Protein 3I24 (pdb70)

Sequence (282 aa):
AFQLHPRLQQDCIVLGNLPLCKVLLIKEDIGPWLILVPRIEELKEIHHMTDEQQIQFIKESSAVAQLLEDNFSPDKINIGALGNLVPQLHIHHIARFTTDVAWPGPVWGNTTGVIRAQSSQTQLVDLLRDKLSNISGFKRLEHFQLHPRLQQDCIVLGNLPLCKVLLIKEDIGPWLILVPRIEELKEIHHMTDEQQIQFIKESSAVAQLLEDNFSPDKINIGALGNLVPQLHIHHIARFTTDVAWPGPVWGNTTGVIRAQSSQTQLVDLLRDKLSNISGFKR

Solvent-accessible surface area: 12443 Å² total; per-residue (Å²): 128,40,72,23,58,72,126,7,86,126,63,6,40,24,0,0,30,1,73,16,0,25,0,0,0,12,65,38,86,18,14,12,17,0,1,0,0,2,68,51,79,148,15,113,12,10,25,78,6,80,86,145,49,8,41,65,5,4,80,6,2,10,31,0,0,66,11,0,52,96,55,41,83,19,74,11,3,0,18,1,6,16,11,23,125,15,65,34,7,10,1,14,0,0,0,0,57,79,129,25,100,10,63,78,25,7,0,19,79,67,44,101,44,97,89,18,59,151,75,44,13,79,123,19,9,74,71,0,23,84,74,0,46,121,31,104,32,14,140,96,51,119,200,90,79,24,31,96,132,8,94,134,72,7,36,44,0,6,38,1,74,24,0,34,0,0,0,12,66,40,83,18,16,10,16,0,1,0,0,2,74,40,121,164,15,80,8,10,18,78,6,73,70,121,54,4,35,60,6,4,83,7,1,13,32,0,1,71,10,0,64,100,47,39,85,13,80,19,0,1,15,0,9,16,10,20,134,10,82,29,10,12,2,15,0,0,1,0,53,81,126,26,94,10,58,65,27,7,0,20,81,67,45,93,43,91,100,17,63,136,91,51,25,79,126,22,15,83,64,0,64,73,76,0,51,106,32,103,38,23,151,164

InterPro domains:
  IPR011146 HIT-like domain [PF01230] (9-99)
  IPR011146 HIT-like domain [PS51084] (2-104)
  IPR026026 Histidine triad hydrolase, Hint-type [PIRSF000714] (3-134)
  IPR036265 HIT-like superfamily [G3DSA:3.30.428.10] (1-141)
  IPR036265 HIT-like superfamily [SSF54197] (3-135)

Secondary structure (DSSP, 8-state):
-----HHHHHHEEEEEE-SSEEEEEE-BSSTTEEEEEES-TT-SSGGGS-HHHHHHHHHHHHHHHHHHHHHH--SEEEEEE--SS--S--EEEEEE-TTSTTTTS-STT-S--PBPPHHHHHHHHHHHHHHHTTSTT-EE---/----HHHHHHEEEEEE-SSEEEEEE-BSSS-EEEEEE--TT---GGGS-HHHHHHHHHHHHHHHHHHHHHH--SEEEEEE--SS--S--EEEEEE-TTSTTTTS-STT----PBPPHHHHHHHHHHHHHHHTTSTT-B-

CATH classification: 3.30.428.10

Nearest PDB structures (foldseek):
  3i24-assembly1_B  TM=1.003E+00  e=9.146E-27  Aliivibrio fischeri ES114
  3i4s-assembly1_B  TM=9.701E-01  e=9.171E-16  Bradyrhizobium japonicum
  3ohe-assembly1_B  TM=9.563E-01  e=1.017E-14  Marinobacter nauticus VT8
  3nrd-assembly1_A  TM=9.423E-01  e=1.759E-13  Sinorhizobium meliloti 1021
  2oik-assembly2_D  TM=7.625E-01  e=3.657E-09  Methylobacillus flagellatus KT

Foldseek 3Di:
DFDPDPVQVVQWDFWFDAPFWTKTAGQAPFFSKIKTAGRDPPDQDLVVDDPVSNVVVVVLLVLVLVLSCVPPVAPDWDKDFDQPPNRRTMIMIGRHHCPDQQPPHDPPPRHPPHGDDPVVVVVVSVVVSVSCVVDPRTDTDDD/DDDDPVQVVQWDFLFDAVFWTKTAGQAPFFSKIKTFGPDPQDADLPVDPPVSNVVVVVLVVLVLVLSCVPPVAPDWDKDFDCPPPRGTMIIIGRHHCPAQQPPHDPVPRHPRHGDDPVRVVVVSVVSSVSVVVPPRTDD

Organism: Aliivibrio fischeri (strain ATCC 700601 / ES114) (NCBI:txid312309)

Radius of gyration: 18.4 Å; Cα contacts (8 Å, |Δi|>4): 506; chains: 2; bounding box: 46×45×52 Å

Structure (mmCIF, N/CA/C/O backbone):
data_3I24
#
_entry.id   3I24
#
_cell.length_a   43.433
_cell.length_b   69.312
_cell.length_c   49.077
_cell.angle_alpha   90.00
_cell.angle_beta   109.44
_cell.angle_gamma   90.00
#
_symmetry.space_group_name_H-M   'P 1 21 1'
#
loop_
_entity.id
_entity.type
_entity.pdbx_description
1 polymer 'HIT family hydrolase'
2 non-polymer 'SODIUM ION'
3 water water
#
loop_
_atom_site.group_PDB
_atom_site.id
_atom_site.type_symbol
_atom_site.label_atom_id
_atom_site.label_alt_id
_atom_site.label_comp_id
_atom_site.label_asym_id
_atom_site.label_entity_id
_atom_site.label_seq_id
_atom_site.pdbx_PDB_ins_code
_atom_site.Cartn_x
_atom_site.Cartn_y
_atom_site.Cartn_z
_atom_site.occupancy
_atom_site.B_iso_or_equiv
_atom_site.auth_seq_id
_atom_site.auth_comp_id
_atom_site.auth_asym_id
_atom_site.auth_atom_id
_atom_site.pdbx_PDB_model_num
ATOM 1 N N . ALA A 1 2 ? 24.555 -13.516 7.318 1.00 16.59 2 ALA A N 1
ATOM 2 C CA . ALA A 1 2 ? 25.438 -12.653 8.155 1.00 13.87 2 ALA A CA 1
ATOM 3 C C . ALA A 1 2 ? 24.738 -11.335 8.449 1.00 13.05 2 ALA A C 1
ATOM 4 O O . ALA A 1 2 ? 23.800 -11.282 9.246 1.00 12.79 2 ALA A O 1
ATOM 6 N N . PHE A 1 3 ? 25.205 -10.273 7.800 1.00 11.70 3 PHE A N 1
ATOM 7 C CA . PHE A 1 3 ? 24.620 -8.953 7.972 1.00 10.51 3 PHE A CA 1
ATOM 8 C C . PHE A 1 3 ? 23.198 -8.904 7.418 1.00 10.26 3 PHE A C 1
ATOM 9 O O . PHE A 1 3 ? 22.916 -9.448 6.349 1.00 10.80 3 PHE A O 1
ATOM 17 N N . GLN A 1 4 ? 22.311 -8.241 8.151 1.00 9.67 4 GLN A N 1
ATOM 18 C CA . GLN A 1 4 ? 20.922 -8.079 7.734 1.00 10.66 4 GLN A CA 1
ATOM 19 C C . GLN A 1 4 ? 20.474 -6.690 8.169 1.00 9.52 4 GLN A C 1
ATOM 20 O O . GLN A 1 4 ? 20.631 -6.325 9.335 1.00 9.96 4 GLN A O 1
ATOM 22 N N . LEU A 1 5 ? 19.929 -5.913 7.240 1.00 8.44 5 LEU A N 1
ATOM 23 C CA . LEU A 1 5 ? 19.468 -4.570 7.571 1.00 8.97 5 LEU A CA 1
ATOM 24 C C . LEU A 1 5 ? 18.458 -4.638 8.713 1.00 9.43 5 LEU A C 1
ATOM 25 O O . LEU A 1 5 ? 17.541 -5.458 8.695 1.00 9.79 5 LEU A O 1
ATOM 30 N N . HIS A 1 6 ? 18.647 -3.784 9.712 1.00 8.44 6 HIS A N 1
ATOM 31 C CA . HIS A 1 6 ? 17.761 -3.725 10.871 1.00 8.01 6 HIS A CA 1
ATOM 32 C C . HIS A 1 6 ? 16.343 -3.450 10.376 1.00 8.57 6 HIS A C 1
ATOM 33 O O . HIS A 1 6 ? 16.141 -2.640 9.477 1.00 8.97 6 HIS A O 1
ATOM 40 N N . PRO A 1 7 ? 15.362 -4.129 10.959 1.00 9.32 7 PRO A N 1
ATOM 41 C CA . PRO A 1 7 ? 13.972 -3.973 10.547 1.00 9.95 7 PRO A CA 1
ATOM 42 C C . PRO A 1 7 ? 13.441 -2.539 10.578 1.00 8.93 7 PRO A C 1
ATOM 43 O O . PRO A 1 7 ? 12.641 -2.1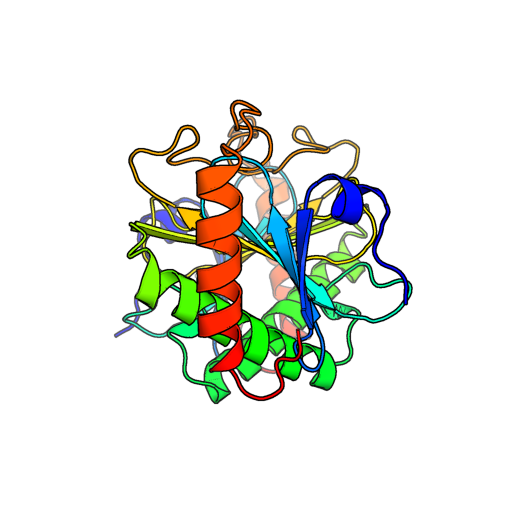55 9.724 1.00 11.09 7 PRO A O 1
ATOM 45 N N . ARG A 1 8 ? 13.875 -1.747 11.553 1.00 10.73 8 ARG A N 1
ATOM 46 C CA . ARG A 1 8 ? 13.410 -0.368 11.646 1.00 12.69 8 ARG A CA 1
ATOM 47 C C . ARG A 1 8 ? 13.912 0.468 10.471 1.00 11.53 8 ARG A C 1
ATOM 48 O O . ARG A 1 8 ? 13.179 1.302 9.942 1.00 10.61 8 ARG A O 1
ATOM 56 N N . LEU A 1 9 ? 15.155 0.247 10.053 1.00 10.06 9 LEU A N 1
ATOM 57 C CA . LEU A 1 9 ? 15.692 1.001 8.922 1.00 10.14 9 LEU A CA 1
ATOM 58 C C . LEU A 1 9 ? 15.011 0.545 7.629 1.00 9.83 9 LEU A C 1
ATOM 59 O O . LEU A 1 9 ? 14.766 1.348 6.728 1.00 8.82 9 LEU A O 1
ATOM 64 N N . GLN A 1 10 ? 14.698 -0.745 7.545 1.00 10.05 10 GLN A N 1
ATOM 65 C CA . GLN A 1 10 ? 14.033 -1.299 6.367 1.00 10.23 10 GLN A CA 1
ATOM 66 C C . GLN A 1 10 ? 12.650 -0.672 6.227 1.00 11.39 10 GLN A C 1
ATOM 67 O O . GLN A 1 10 ? 12.216 -0.335 5.128 1.00 11.86 10 GLN A O 1
ATOM 73 N N . GLN A 1 11 ? 11.964 -0.507 7.352 1.00 10.29 11 GLN A N 1
ATOM 74 C CA . GLN A 1 11 ? 10.627 0.069 7.342 1.00 12.68 11 GLN A CA 1
ATOM 75 C C . GLN A 1 11 ? 10.589 1.563 7.038 1.00 12.15 11 GLN A C 1
ATOM 76 O O . GLN A 1 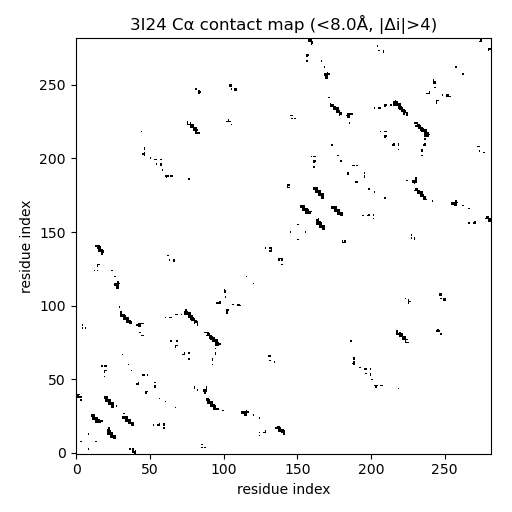11 ? 9.688 2.033 6.344 1.00 12.61 11 GLN A O 1
ATOM 82 N N . ASP A 1 12 ? 11.563 2.309 7.552 1.00 10.73 12 ASP A N 1
ATOM 83 C CA . ASP A 1 12 ? 11.592 3.754 7.342 1.00 9.25 12 ASP A CA 1
ATOM 84 C C . ASP A 1 12 ? 12.250 4.211 6.048 1.00 8.60 12 ASP A C 1
ATOM 85 O O . ASP A 1 12 ? 12.153 5.388 5.690 1.00 7.90 12 ASP A O 1
ATOM 90 N N . CYS A 1 13 ? 12.909 3.299 5.342 1.00 8.91 13 CYS A N 1
ATOM 91 C CA . CYS A 1 13 ? 13.615 3.680 4.125 1.00 7.89 13 CYS A CA 1
ATOM 92 C C . CYS A 1 13 ? 13.368 2.826 2.901 1.00 8.61 13 CYS A C 1
ATOM 93 O O . CYS A 1 13 ? 12.756 1.757 2.956 1.00 9.02 13 CYS A O 1
ATOM 96 N N . ILE A 1 14 ? 13.896 3.329 1.791 1.00 7.91 14 ILE A N 1
ATOM 97 C CA . ILE A 1 14 ? 13.858 2.644 0.513 1.00 7.78 14 ILE A CA 1
ATOM 98 C C . ILE A 1 14 ? 15.324 2.315 0.242 1.00 7.88 14 ILE A C 1
ATOM 99 O O . ILE A 1 14 ? 16.196 3.187 0.338 1.00 8.53 14 ILE A O 1
ATOM 104 N N . VAL A 1 15 ? 15.610 1.054 -0.056 1.00 6.48 15 VAL A N 1
ATOM 105 C CA . VAL A 1 15 ? 16.982 0.655 -0.335 1.00 6.54 15 VAL A CA 1
ATOM 106 C C . VAL A 1 15 ? 17.314 1.085 -1.752 1.00 6.31 15 VAL A C 1
ATOM 107 O O . VAL A 1 15 ? 16.633 0.695 -2.697 1.00 8.21 15 VAL A O 1
ATOM 111 N N . LEU A 1 16 ? 18.356 1.896 -1.893 1.00 5.56 16 LEU A N 1
ATOM 112 C CA . LEU A 1 16 ? 18.770 2.386 -3.202 1.00 5.85 16 LEU A CA 1
ATOM 113 C C . LEU A 1 16 ? 19.751 1.414 -3.850 1.00 6.48 16 LEU A C 1
ATOM 114 O O . LEU A 1 16 ? 19.645 1.110 -5.037 1.00 5.71 16 LEU A O 1
ATOM 119 N N . GLY A 1 17 ? 20.699 0.917 -3.064 1.00 4.96 17 GLY A N 1
ATOM 120 C CA . GLY A 1 17 ? 21.670 -0.015 -3.598 1.00 6.01 17 GLY A CA 1
ATOM 121 C C . GLY A 1 17 ? 22.818 -0.221 -2.642 1.00 4.71 17 GLY A C 1
ATOM 122 O O . GLY A 1 17 ? 22.787 0.269 -1.514 1.00 7.40 17 GLY A O 1
ATOM 123 N N . ASN A 1 18 ? 23.837 -0.943 -3.094 1.00 5.33 18 ASN A N 1
ATOM 124 C CA . ASN A 1 18 ? 24.997 -1.229 -2.265 1.00 5.89 18 ASN A CA 1
ATOM 125 C C . ASN A 1 18 ? 26.309 -0.666 -2.777 1.00 6.14 18 ASN A C 1
ATOM 126 O O . ASN A 1 18 ? 26.699 -0.913 -3.915 1.00 7.30 18 ASN A O 1
ATOM 131 N N . LEU A 1 19 ? 26.994 0.092 -1.932 1.00 8.14 19 LEU A N 1
ATOM 132 C CA . LEU A 1 19 ? 28.320 0.561 -2.288 1.00 8.11 19 LEU A CA 1
ATOM 133 C C . LEU A 1 19 ? 29.151 -0.641 -1.821 1.00 7.11 19 LEU A C 1
ATOM 134 O O . LEU A 1 19 ? 28.608 -1.570 -1.221 1.00 6.20 19 LEU A O 1
ATOM 139 N N . PRO A 1 20 ? 30.462 -0.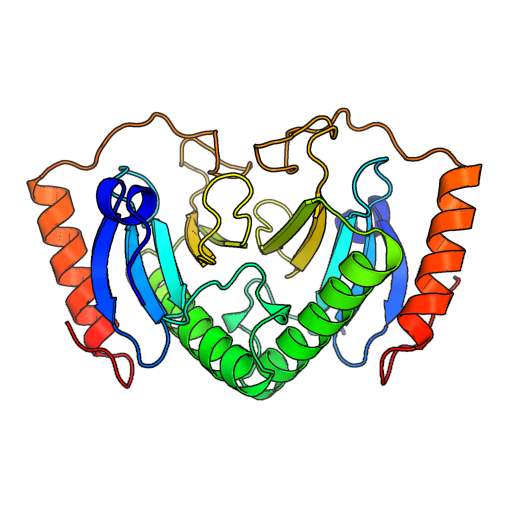659 -2.095 1.00 7.12 20 PRO A N 1
ATOM 140 C CA . PRO A 1 20 ? 31.252 -1.815 -1.647 1.00 7.70 20 PRO A CA 1
ATOM 141 C C . PRO A 1 20 ? 31.070 -2.180 -0.171 1.00 8.38 20 PRO A C 1
ATOM 142 O O . PRO A 1 20 ? 30.972 -3.356 0.175 1.00 8.85 20 PRO A O 1
ATOM 146 N N . LEU A 1 21 ? 31.017 -1.172 0.693 1.00 7.81 21 LEU A N 1
ATOM 147 C CA . LEU A 1 21 ? 30.848 -1.413 2.120 1.00 7.19 21 LEU A CA 1
ATOM 148 C C . LEU A 1 21 ? 29.459 -1.072 2.645 1.00 8.02 21 LEU A C 1
ATOM 149 O O . LEU A 1 21 ? 28.830 -1.876 3.332 1.00 7.33 21 LEU A O 1
ATOM 154 N N . CYS A 1 22 ? 28.979 0.117 2.307 1.00 7.80 22 CYS A N 1
ATOM 155 C CA . CYS A 1 22 ? 27.689 0.583 2.811 1.00 7.77 22 CYS A CA 1
ATOM 156 C C . CYS A 1 22 ? 26.472 0.437 1.933 1.00 7.30 22 CYS A C 1
ATOM 157 O O . CYS A 1 22 ? 26.507 0.751 0.749 1.00 6.54 22 CYS A O 1
ATOM 160 N N . LYS A 1 23 ? 25.382 -0.020 2.538 1.00 6.26 23 LYS A N 1
ATOM 161 C CA . LYS A 1 23 ? 24.121 -0.098 1.826 1.00 6.03 23 LYS A CA 1
ATOM 162 C C . LYS A 1 23 ? 23.656 1.360 1.872 1.00 6.50 23 LYS A C 1
ATOM 163 O O . LYS A 1 23 ? 23.858 2.042 2.881 1.00 6.18 23 LYS A O 1
ATOM 169 N N . VAL A 1 24 ? 23.072 1.850 0.785 1.00 5.06 24 VAL A N 1
ATOM 170 C CA . VAL A 1 24 ? 22.610 3.234 0.742 1.00 6.18 24 VAL A CA 1
ATOM 171 C C . VAL A 1 24 ? 21.085 3.267 0.754 1.00 5.54 24 VAL A C 1
ATOM 172 O O . VAL A 1 24 ? 20.435 2.657 -0.096 1.00 5.48 24 VAL A O 1
ATOM 176 N N . LEU A 1 25 ? 20.533 3.988 1.727 1.00 6.20 25 LEU A N 1
ATOM 177 C CA . LEU A 1 25 ? 19.089 4.098 1.914 1.0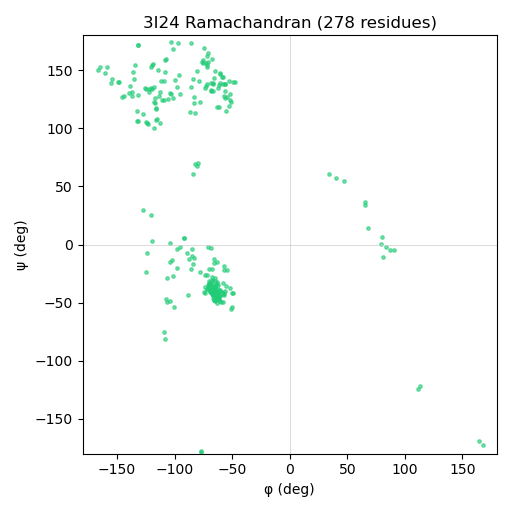0 5.95 25 LEU A CA 1
ATOM 178 C C . LEU A 1 25 ? 18.564 5.518 1.812 1.00 6.09 25 LEU A C 1
ATOM 179 O O . LEU A 1 25 ? 19.290 6.483 2.058 1.00 6.26 25 LEU A O 1
ATOM 184 N N . LEU A 1 26 ? 17.286 5.630 1.455 1.00 6.26 26 LEU A N 1
ATOM 185 C CA . LEU A 1 26 ? 16.608 6.916 1.371 1.00 5.61 26 LEU A CA 1
ATOM 186 C C . LEU A 1 26 ? 15.484 6.908 2.404 1.00 5.12 26 LEU A C 1
ATOM 187 O O . LEU A 1 26 ? 14.623 6.030 2.379 1.00 5.93 26 LEU A O 1
ATOM 192 N N . ILE A 1 27 ? 15.518 7.863 3.329 1.00 5.36 27 ILE A N 1
ATOM 193 C CA . ILE A 1 27 ? 14.467 7.996 4.338 1.00 6.73 27 ILE A CA 1
ATOM 194 C C . ILE A 1 27 ? 13.201 8.441 3.589 1.00 6.33 27 ILE A C 1
ATOM 195 O O . ILE A 1 27 ? 13.242 9.362 2.775 1.00 6.11 27 ILE A O 1
ATOM 200 N N . LYS A 1 28 ? 12.082 7.774 3.860 1.00 6.87 28 LYS A N 1
ATOM 201 C CA . LYS A 1 28 ? 10.825 8.068 3.174 1.00 6.52 28 LYS A CA 1
ATOM 202 C C . LYS A 1 28 ? 10.211 9.425 3.478 1.00 6.94 28 LYS A C 1
ATOM 203 O O . LYS A 1 28 ? 9.400 9.924 2.698 1.00 8.15 28 LYS A O 1
ATOM 209 N N . GLU A 1 29 ? 10.590 10.017 4.605 1.00 6.60 29 GLU A N 1
ATOM 210 C CA . GLU A 1 29 ? 10.058 11.320 4.988 1.00 8.59 29 GLU A CA 1
ATOM 211 C C . GLU A 1 29 ? 10.335 12.393 3.945 1.00 10.30 29 GLU A C 1
ATOM 212 O O . GLU A 1 29 ? 11.395 12.415 3.316 1.00 9.01 29 GLU A O 1
ATOM 218 N N . ASP A 1 30 ? 9.378 13.300 3.788 1.00 9.46 30 ASP A N 1
ATOM 219 C CA . ASP A 1 30 ? 9.481 14.377 2.811 1.00 11.88 30 ASP A CA 1
ATOM 220 C C . ASP A 1 30 ? 10.330 15.550 3.281 1.00 11.56 30 ASP A C 1
ATOM 221 O O . ASP A 1 30 ? 9.832 16.655 3.506 1.00 12.66 30 ASP A O 1
ATOM 226 N N . ILE A 1 31 ? 11.626 15.294 3.425 1.00 10.57 31 ILE A N 1
ATOM 227 C CA . ILE A 1 31 ? 12.578 16.313 3.846 1.00 10.51 31 ILE A CA 1
ATOM 228 C C . ILE A 1 31 ? 13.951 15.830 3.395 1.00 10.45 31 ILE A C 1
ATOM 229 O O . ILE A 1 31 ? 14.165 14.631 3.250 1.00 11.60 31 ILE A O 1
ATOM 234 N N . GLY A 1 32 ? 14.875 16.751 3.152 1.00 9.95 32 GLY A N 1
ATOM 235 C CA . GLY A 1 32 ? 16.198 16.338 2.719 1.00 8.42 32 GLY A CA 1
ATOM 236 C C . GLY A 1 32 ? 16.534 16.711 1.287 1.00 8.39 32 GLY A C 1
ATOM 237 O O . GLY A 1 32 ? 16.423 17.881 0.926 1.00 10.17 32 GLY A O 1
ATOM 238 N N . PRO A 1 33 ? 16.907 15.745 0.428 1.00 7.95 33 PRO A N 1
ATOM 239 C CA . PRO A 1 33 ? 17.034 14.307 0.687 1.00 8.77 33 PRO A CA 1
ATOM 240 C C . PRO A 1 33 ? 17.833 13.897 1.916 1.00 7.76 33 PRO A C 1
ATOM 241 O O . PRO A 1 33 ? 18.880 14.465 2.231 1.00 6.58 33 PRO A O 1
ATOM 245 N N . TRP A 1 34 ? 17.310 12.880 2.587 1.00 6.39 34 TRP A N 1
ATOM 246 C CA . TRP A 1 34 ? 17.892 12.316 3.796 1.00 6.36 34 TRP A CA 1
ATOM 247 C C . TRP A 1 34 ? 18.302 10.882 3.465 1.00 6.57 34 TRP A C 1
ATOM 248 O O . TRP A 1 34 ? 17.451 10.009 3.282 1.00 6.10 34 TRP A O 1
ATOM 259 N N . LEU A 1 35 ? 19.607 10.655 3.362 1.00 6.62 35 LEU A N 1
ATOM 260 C CA . LEU A 1 35 ? 20.128 9.333 3.045 1.00 5.45 35 LEU A CA 1
ATOM 261 C C . LEU A 1 35 ? 20.790 8.734 4.269 1.00 6.00 35 LEU A C 1
ATOM 262 O O . LEU A 1 35 ? 21.171 9.453 5.191 1.00 6.14 35 LEU A O 1
ATOM 267 N N . ILE A 1 36 ? 20.917 7.412 4.272 1.00 6.51 36 ILE A N 1
ATOM 268 C CA . ILE A 1 36 ? 21.559 6.711 5.371 1.00 6.75 36 ILE A CA 1
ATOM 269 C C . ILE A 1 36 ? 22.484 5.641 4.805 1.00 6.89 36 ILE A C 1
ATOM 270 O O . ILE A 1 36 ? 22.096 4.878 3.919 1.00 7.74 36 ILE A O 1
ATOM 275 N N . LEU A 1 37 ? 23.718 5.614 5.299 1.00 5.08 37 LEU A N 1
ATOM 276 C CA . LEU A 1 37 ? 24.686 4.610 4.879 1.00 6.10 37 LEU A CA 1
ATOM 277 C C . LEU A 1 37 ? 24.798 3.591 5.996 1.00 5.73 37 LEU A C 1
ATOM 278 O O . LEU A 1 37 ? 24.958 3.952 7.161 1.00 6.05 37 LEU A O 1
ATOM 283 N N . VAL A 1 38 ? 24.701 2.316 5.640 1.00 5.50 38 VAL A N 1
ATOM 284 C CA . VAL A 1 38 ? 24.789 1.254 6.625 1.00 5.63 38 VAL A CA 1
ATOM 285 C C . VAL A 1 38 ? 25.879 0.255 6.261 1.00 5.81 38 VAL A C 1
ATOM 286 O O . VAL A 1 38 ? 25.712 -0.537 5.335 1.00 6.34 38 VAL A O 1
ATOM 290 N N . PRO A 1 39 ? 27.024 0.299 6.966 1.00 6.09 39 PRO A N 1
ATOM 291 C CA . PRO A 1 39 ? 28.109 -0.644 6.672 1.00 6.42 39 PRO A CA 1
ATOM 292 C C . PRO A 1 39 ? 27.549 -2.060 6.802 1.00 8.46 39 PRO A C 1
ATOM 293 O O . PRO A 1 39 ? 26.971 -2.409 7.832 1.00 8.75 39 PRO A O 1
ATOM 297 N N . ARG A 1 40 ? 27.716 -2.872 5.763 1.00 7.77 40 ARG A N 1
ATOM 298 C CA . ARG A 1 40 ? 27.181 -4.229 5.772 1.00 7.88 40 ARG A CA 1
ATOM 299 C C . ARG A 1 40 ? 28.090 -5.232 6.470 1.00 8.24 40 ARG A C 1
ATOM 300 O O . ARG A 1 40 ? 28.557 -6.203 5.881 1.00 10.63 40 ARG A O 1
ATOM 308 N N . ILE A 1 41 ? 28.322 -4.974 7.750 1.00 8.35 41 ILE A N 1
ATOM 309 C CA . ILE A 1 41 ? 29.160 -5.823 8.583 1.00 9.86 41 ILE A CA 1
ATOM 310 C C . ILE A 1 41 ? 28.455 -5.931 9.921 1.00 11.02 41 ILE A C 1
ATOM 311 O O . ILE A 1 41 ? 27.960 -4.935 10.445 1.00 10.36 41 ILE A O 1
ATOM 316 N N . GLU A 1 42 ? 28.404 -7.134 10.480 1.00 11.35 42 GLU A N 1
ATOM 317 C CA . GLU A 1 42 ? 27.746 -7.330 11.765 1.00 13.86 42 GLU A CA 1
ATOM 318 C C . GLU A 1 42 ? 28.572 -6.804 12.931 1.00 13.24 42 GLU A C 1
ATOM 319 O O . GLU A 1 42 ? 29.747 -6.463 12.782 1.00 12.35 42 GLU A O 1
ATOM 325 N N . GLU A 1 43 ? 27.931 -6.753 14.095 1.00 13.28 43 GLU A N 1
ATOM 326 C CA . GLU A 1 43 ? 28.558 -6.324 15.341 1.00 13.85 43 GLU A CA 1
ATOM 327 C C . GLU A 1 43 ? 28.933 -4.851 15.410 1.00 13.35 43 GLU A C 1
ATOM 328 O O . GLU A 1 43 ? 29.683 -4.454 16.300 1.00 15.58 43 GLU A O 1
ATOM 334 N N . LEU A 1 44 ? 28.422 -4.034 14.496 1.00 11.79 44 LEU A N 1
ATOM 335 C CA . LEU A 1 44 ? 28.773 -2.620 14.513 1.00 11.95 44 LEU A CA 1
ATOM 336 C C . LEU A 1 44 ? 27.707 -1.720 15.123 1.00 11.40 44 LEU A C 1
ATOM 337 O O . LEU A 1 44 ? 26.549 -1.744 14.712 1.00 11.18 44 LEU A O 1
ATOM 342 N N . LYS A 1 45 ? 28.112 -0.929 16.112 1.00 10.79 45 LYS A N 1
ATOM 343 C CA . LYS A 1 45 ? 27.213 0.019 16.761 1.00 12.53 45 LYS A CA 1
ATOM 344 C C . LYS A 1 45 ? 27.826 1.411 16.680 1.00 11.95 45 LYS A C 1
ATOM 345 O O . LYS A 1 45 ? 27.119 2.416 16.747 1.00 11.93 45 LYS A O 1
ATOM 351 N N . GLU A 1 46 ? 29.147 1.455 16.528 1.00 10.65 46 GLU A N 1
ATOM 352 C CA . GLU A 1 46 ? 29.884 2.712 16.444 1.00 9.14 46 GLU A CA 1
ATOM 353 C C . GLU A 1 46 ? 30.891 2.648 15.300 1.00 7.39 46 GLU A C 1
ATOM 354 O O . GLU A 1 46 ? 31.352 1.567 14.922 1.00 7.32 46 GLU A O 1
ATOM 360 N N . ILE A 1 47 ? 31.243 3.809 14.758 1.00 6.77 47 ILE A N 1
ATOM 361 C CA . ILE A 1 47 ? 32.206 3.869 13.667 1.00 6.98 47 ILE A CA 1
ATOM 362 C C . ILE A 1 47 ? 33.556 3.251 14.060 1.00 7.35 47 ILE A C 1
ATOM 363 O O . ILE A 1 47 ? 34.163 2.528 13.275 1.00 7.60 47 ILE A O 1
ATOM 368 N N . HIS A 1 48 ? 34.016 3.513 15.280 1.00 8.28 48 HIS A N 1
ATOM 369 C CA . HIS A 1 48 ? 35.308 2.989 15.718 1.00 9.13 48 HIS A CA 1
ATOM 370 C C . HIS A 1 48 ? 35.336 1.475 15.905 1.00 9.95 48 HIS A C 1
ATOM 371 O O . HIS A 1 48 ? 36.382 0.902 16.210 1.00 10.63 48 HIS A O 1
ATOM 378 N N . HIS A 1 49 ? 34.185 0.834 15.711 1.00 9.50 49 HIS A N 1
ATOM 379 C CA . HIS A 1 49 ? 34.071 -0.616 15.817 1.00 10.85 49 HIS A CA 1
ATOM 380 C C . HIS A 1 49 ? 34.623 -1.255 14.548 1.00 10.53 49 HIS A C 1
ATOM 381 O O . HIS A 1 49 ? 35.025 -2.421 14.557 1.00 12.48 49 HIS A O 1
ATOM 388 N N . MET A 1 50 ? 34.630 -0.492 13.456 1.00 10.96 50 MET A N 1
ATOM 389 C CA . MET A 1 50 ? 35.149 -0.989 12.188 1.00 10.87 50 MET A CA 1
ATOM 390 C C . MET A 1 50 ? 36.674 -0.988 12.242 1.00 10.21 50 MET A C 1
ATOM 391 O O . MET A 1 50 ? 37.276 -0.259 13.034 1.00 11.22 50 MET A O 1
ATOM 396 N N . THR A 1 51 ? 37.297 -1.815 11.409 1.00 11.04 51 THR A N 1
ATOM 397 C CA . THR A 1 51 ? 38.753 -1.872 11.350 1.00 10.36 51 THR A CA 1
ATOM 398 C C . THR A 1 51 ? 39.228 -0.577 10.693 1.00 10.94 51 THR A C 1
ATOM 399 O O . THR A 1 51 ? 38.432 0.139 10.079 1.00 7.46 51 THR A O 1
ATOM 403 N N . ASP A 1 52 ? 40.517 -0.272 10.805 1.00 11.91 52 ASP A N 1
ATOM 404 C CA . ASP A 1 52 ? 41.035 0.948 10.197 1.00 13.52 52 ASP A CA 1
ATOM 405 C C . ASP A 1 52 ? 40.759 0.976 8.696 1.00 12.93 52 ASP A C 1
ATOM 406 O O . ASP A 1 52 ? 40.389 2.012 8.148 1.00 12.53 52 ASP A O 1
ATOM 411 N N . GLU A 1 53 ? 40.935 -0.161 8.031 1.00 12.32 53 GLU A N 1
ATOM 412 C CA . GLU A 1 53 ? 40.697 -0.231 6.591 1.00 12.49 53 GLU A CA 1
ATOM 413 C C . GLU A 1 53 ? 39.227 0.002 6.262 1.00 10.48 53 GLU A C 1
ATOM 414 O O . GLU A 1 53 ? 38.900 0.655 5.272 1.00 11.07 53 GLU A O 1
ATOM 420 N N . GLN A 1 54 ? 38.340 -0.530 7.095 1.00 8.37 54 GLN A N 1
ATOM 421 C CA . GLN A 1 54 ? 36.910 -0.352 6.875 1.00 7.78 54 GLN A CA 1
ATOM 422 C C . GLN A 1 54 ? 36.515 1.100 7.114 1.00 7.13 54 GLN A C 1
ATOM 423 O O . GLN A 1 54 ? 35.655 1.634 6.423 1.00 7.40 54 GLN A O 1
ATOM 429 N N . GLN A 1 55 ? 37.149 1.742 8.090 1.00 8.08 55 GLN A N 1
ATOM 430 C CA . GLN A 1 55 ? 36.847 3.138 8.384 1.00 7.33 55 GLN A CA 1
ATOM 431 C C . GLN A 1 55 ? 37.238 4.029 7.215 1.00 8.04 55 GLN A C 1
ATOM 432 O O . GLN A 1 55 ? 36.540 4.996 6.899 1.00 7.37 55 GLN A O 1
ATOM 438 N N . ILE A 1 56 ? 38.355 3.700 6.573 1.00 9.06 56 ILE A N 1
ATOM 439 C CA . ILE A 1 56 ? 38.829 4.465 5.432 1.00 9.05 56 ILE A CA 1
ATOM 440 C C . ILE A 1 56 ? 37.862 4.299 4.263 1.00 9.78 56 ILE A C 1
ATOM 441 O O . ILE A 1 56 ? 37.537 5.267 3.575 1.00 10.06 56 ILE A O 1
ATOM 446 N N . GLN A 1 57 ? 37.390 3.074 4.050 1.00 9.37 57 GLN A N 1
ATOM 447 C CA . GLN A 1 57 ? 36.444 2.810 2.974 1.00 8.00 57 GLN A CA 1
ATOM 448 C C . GLN A 1 57 ? 35.144 3.545 3.274 1.00 7.99 57 GLN A C 1
ATOM 449 O O . GLN A 1 57 ? 34.501 4.075 2.368 1.00 8.20 57 GLN A O 1
ATOM 455 N N . PHE A 1 58 ? 34.766 3.579 4.548 1.00 7.93 58 PHE A N 1
ATOM 456 C CA . PHE A 1 58 ? 33.545 4.261 4.958 1.00 7.93 58 PHE A CA 1
ATOM 457 C C . PHE A 1 58 ? 33.590 5.758 4.694 1.00 8.43 58 PHE A C 1
ATOM 458 O O . PHE A 1 58 ? 32.665 6.321 4.112 1.00 7.95 58 PHE A O 1
ATOM 466 N N . ILE A 1 59 ? 34.659 6.411 5.135 1.00 8.77 59 ILE A N 1
ATOM 467 C CA . ILE A 1 59 ? 34.749 7.848 4.950 1.00 7.46 59 ILE A CA 1
ATOM 468 C C . ILE A 1 59 ? 34.776 8.219 3.471 1.00 7.02 59 ILE A C 1
ATOM 469 O O . ILE A 1 59 ? 34.252 9.259 3.090 1.00 6.33 59 ILE A O 1
ATOM 474 N N . LYS A 1 60 ? 35.356 7.360 2.636 1.00 6.65 60 LYS A N 1
ATOM 475 C CA . LYS A 1 60 ? 35.388 7.626 1.199 1.00 8.37 60 LYS A CA 1
ATOM 476 C C . LYS A 1 60 ? 33.973 7.520 0.624 1.00 8.34 60 LYS A C 1
ATOM 477 O O . LYS A 1 60 ? 33.578 8.321 -0.227 1.00 8.27 60 LYS A O 1
ATOM 483 N N . GLU A 1 61 ? 33.211 6.530 1.084 1.00 6.70 61 GLU A N 1
ATOM 484 C CA . GLU A 1 61 ? 31.842 6.356 0.609 1.00 7.21 61 GLU A CA 1
ATOM 485 C C . GLU A 1 61 ? 30.968 7.499 1.120 1.00 6.89 61 GLU A C 1
ATOM 486 O O . GLU A 1 61 ? 30.140 8.032 0.383 1.00 7.34 61 GLU A O 1
ATOM 492 N N . SER A 1 62 ? 31.171 7.880 2.379 1.00 7.12 62 SER A N 1
ATOM 493 C CA . SER A 1 62 ? 30.425 8.983 2.982 1.00 7.35 62 SER A CA 1
ATOM 494 C C . SER A 1 62 ? 30.629 10.262 2.170 1.00 7.44 62 SER A C 1
ATOM 495 O O . SER A 1 62 ? 29.670 10.953 1.819 1.00 7.81 62 SER A O 1
ATOM 498 N N . SER A 1 63 ? 31.882 10.577 1.869 1.00 7.19 63 SER A N 1
ATOM 499 C CA . SER A 1 63 ? 32.174 11.784 1.113 1.00 7.89 63 SER A CA 1
ATOM 500 C C . SER A 1 63 ? 31.653 11.739 -0.320 1.00 8.06 63 SER A C 1
ATOM 501 O O . SER A 1 63 ? 31.225 12.759 -0.852 1.00 7.85 63 SER A O 1
ATOM 504 N N . ALA A 1 64 ? 31.679 10.563 -0.945 1.00 7.99 64 ALA A N 1
ATOM 505 C CA . ALA A 1 64 ? 31.176 10.434 -2.308 1.00 6.60 64 ALA A CA 1
ATOM 506 C C . ALA A 1 64 ? 29.671 10.692 -2.313 1.00 6.27 64 ALA A C 1
ATOM 507 O O . ALA A 1 64 ? 29.138 11.321 -3.231 1.00 6.89 64 ALA A O 1
ATOM 509 N N . VAL A 1 65 ? 28.989 10.198 -1.286 1.00 5.35 65 VAL A N 1
ATOM 510 C CA . VAL A 1 65 ? 27.550 10.393 -1.185 1.00 6.24 65 VAL A CA 1
ATOM 511 C C . VAL A 1 65 ? 27.239 11.852 -0.843 1.00 6.21 65 VAL A C 1
ATOM 512 O O . VAL A 1 65 ? 26.279 12.426 -1.359 1.00 7.63 65 VAL A O 1
ATOM 516 N N . ALA A 1 66 ? 28.056 12.456 0.016 1.00 6.85 66 ALA A N 1
ATOM 517 C CA . ALA A 1 66 ? 27.860 13.858 0.381 1.00 5.76 66 ALA A CA 1
ATOM 518 C C . ALA A 1 66 ? 28.076 14.746 -0.847 1.00 6.16 66 ALA A C 1
ATOM 519 O O . ALA A 1 66 ? 27.346 15.716 -1.059 1.00 7.41 66 ALA A O 1
ATOM 521 N N . GLN A 1 67 ? 29.076 14.413 -1.656 1.00 8.02 67 GLN A N 1
ATOM 522 C CA . GLN A 1 67 ? 29.348 15.180 -2.867 1.00 8.07 67 GLN A CA 1
ATOM 523 C C . GLN A 1 67 ? 28.172 15.040 -3.836 1.00 8.76 67 GLN A C 1
ATOM 524 O O . GLN A 1 67 ? 27.823 15.986 -4.545 1.00 9.12 67 GLN A O 1
ATOM 530 N N . LEU A 1 68 ? 27.568 13.855 -3.870 1.00 7.98 68 LEU A N 1
ATOM 531 C CA . LEU A 1 68 ? 26.420 13.616 -4.735 1.00 7.20 68 LEU A CA 1
ATOM 532 C C . LEU A 1 68 ? 25.263 14.508 -4.276 1.00 7.17 68 LEU A C 1
ATOM 533 O O . LEU A 1 68 ? 24.564 15.099 -5.095 1.00 6.62 68 LEU A O 1
ATOM 538 N N . LEU A 1 69 ? 25.060 14.615 -2.967 1.00 6.94 69 LEU A N 1
ATOM 539 C CA . LEU A 1 69 ? 23.989 15.462 -2.455 1.00 7.23 69 LEU A CA 1
ATOM 540 C C . LEU A 1 69 ? 24.244 16.923 -2.816 1.00 8.03 69 LEU A C 1
ATOM 541 O O . LEU A 1 69 ? 23.328 17.648 -3.205 1.00 9.33 69 LEU A O 1
ATOM 546 N N . GLU A 1 70 ? 25.497 17.348 -2.684 1.00 8.60 70 GLU A N 1
ATOM 547 C CA . GLU A 1 70 ? 25.880 18.716 -2.994 1.00 9.98 70 GLU A CA 1
ATOM 548 C C . GLU A 1 70 ? 25.666 19.025 -4.472 1.00 9.48 70 GLU A C 1
ATOM 549 O O . GLU A 1 70 ? 25.090 20.057 -4.824 1.00 9.51 70 GLU A O 1
ATOM 555 N N . ASP A 1 71 ? 26.117 18.123 -5.338 1.00 10.40 71 ASP A N 1
ATOM 556 C CA . ASP A 1 71 ? 25.994 18.338 -6.773 1.00 10.35 71 ASP A CA 1
ATOM 557 C C . ASP A 1 71 ? 24.583 18.260 -7.340 1.00 9.67 71 ASP A C 1
ATOM 558 O O . ASP A 1 71 ? 24.258 18.974 -8.292 1.00 12.02 71 ASP A O 1
ATOM 563 N N . ASN A 1 72 ? 23.735 17.415 -6.762 1.00 8.15 72 ASN A N 1
ATOM 564 C CA . ASN A 1 72 ? 22.385 17.263 -7.288 1.00 8.16 72 ASN A CA 1
ATOM 565 C C . ASN A 1 72 ? 21.275 18.052 -6.604 1.00 9.37 72 ASN A C 1
ATOM 566 O O . ASN A 1 72 ? 20.214 18.267 -7.195 1.00 9.36 72 ASN A O 1
ATOM 571 N N . PHE A 1 73 ? 21.500 18.490 -5.371 1.00 6.99 73 PHE A N 1
ATOM 572 C CA . PHE A 1 73 ? 20.456 19.221 -4.667 1.00 8.04 73 PHE A CA 1
ATOM 573 C C . PHE A 1 73 ? 20.899 20.593 -4.171 1.00 6.86 73 PHE A C 1
ATOM 574 O O . PHE A 1 73 ? 20.081 21.376 -3.688 1.00 8.76 73 PHE A O 1
ATOM 582 N N . SER A 1 74 ? 22.191 20.880 -4.306 1.00 7.39 74 SER A N 1
ATOM 583 C CA . SER A 1 74 ? 22.760 22.160 -3.889 1.00 8.25 74 SER A CA 1
ATOM 584 C C . SER A 1 74 ? 22.180 22.665 -2.569 1.00 8.55 74 SER A C 1
ATOM 585 O O . SER A 1 74 ? 21.638 23.769 -2.491 1.00 9.86 74 SER A O 1
ATOM 588 N N . PRO A 1 75 ? 22.296 21.859 -1.508 1.00 7.86 75 PRO A N 1
ATOM 589 C CA . PRO A 1 75 ? 21.774 22.252 -0.198 1.00 7.50 75 PRO A CA 1
ATOM 590 C C . PRO A 1 75 ? 22.536 23.425 0.416 1.00 7.54 75 PRO A C 1
ATOM 591 O O . PRO A 1 75 ? 23.677 23.713 0.045 1.00 9.25 75 PRO A O 1
ATOM 595 N N . ASP A 1 76 ? 21.903 24.105 1.362 1.00 6.69 76 ASP A N 1
ATOM 596 C CA . ASP A 1 76 ? 22.560 25.220 2.020 1.00 6.93 76 ASP A CA 1
ATOM 597 C C . ASP A 1 76 ? 23.639 24.670 2.943 1.00 5.64 76 ASP A C 1
ATOM 598 O O . ASP A 1 76 ? 24.626 25.342 3.230 1.00 6.95 76 ASP A O 1
ATOM 603 N N . LYS A 1 77 ? 23.447 23.434 3.393 1.00 5.61 77 LYS A N 1
ATOM 604 C CA . LYS A 1 77 ? 24.410 22.775 4.262 1.00 6.47 77 LYS A CA 1
ATOM 605 C C . LYS A 1 77 ? 24.099 21.287 4.328 1.00 5.86 77 LYS A C 1
ATOM 606 O O . LYS A 1 77 ? 22.950 20.872 4.176 1.00 7.39 77 LYS A O 1
ATOM 612 N N . ILE A 1 78 ? 25.133 20.483 4.530 1.00 6.78 78 ILE A N 1
ATOM 613 C CA . ILE A 1 78 ? 24.953 19.048 4.653 1.00 7.17 78 ILE A CA 1
ATOM 614 C C . ILE A 1 78 ? 25.206 18.692 6.108 1.00 6.43 78 ILE A C 1
ATOM 615 O O . ILE A 1 78 ? 26.083 19.268 6.751 1.00 7.92 78 ILE A O 1
ATOM 620 N N . ASN A 1 79 ? 24.407 17.768 6.629 1.00 5.69 79 ASN A N 1
ATOM 621 C CA . ASN A 1 79 ? 24.549 17.309 8.004 1.00 5.32 79 ASN A CA 1
ATOM 622 C C . ASN A 1 79 ? 24.813 15.817 7.991 1.00 5.39 79 ASN A C 1
ATOM 623 O O . ASN A 1 79 ? 24.138 15.061 7.285 1.00 6.39 79 ASN A O 1
ATOM 628 N N . ILE A 1 80 ? 25.788 15.393 8.783 1.00 6.34 80 ILE A N 1
ATOM 629 C CA . ILE A 1 80 ? 26.133 13.985 8.872 1.00 6.20 80 ILE A CA 1
ATOM 630 C C . ILE A 1 80 ? 26.085 13.572 10.334 1.00 6.47 80 ILE A C 1
ATOM 631 O O . ILE A 1 80 ? 26.597 14.277 11.203 1.00 7.22 80 ILE A O 1
ATOM 636 N N . GLY A 1 81 ? 25.468 12.432 10.611 1.00 6.42 81 GLY A N 1
ATOM 637 C CA . GLY A 1 81 ? 25.387 11.993 11.988 1.00 6.52 81 GLY A CA 1
ATOM 638 C C . GLY A 1 81 ? 25.227 10.508 12.213 1.00 6.29 81 GLY A C 1
ATOM 639 O O . GLY A 1 81 ? 24.504 9.824 11.493 1.00 8.50 81 GLY A O 1
ATOM 640 N N . ALA A 1 82 ? 25.942 10.014 13.217 1.00 5.97 82 ALA A N 1
ATOM 641 C CA . ALA A 1 82 ? 25.872 8.617 13.620 1.00 6.52 82 ALA A CA 1
ATOM 642 C C . ALA A 1 82 ? 25.348 8.704 15.047 1.00 7.33 82 ALA A C 1
ATOM 643 O O . ALA A 1 82 ? 26.092 9.024 15.969 1.00 7.83 82 ALA A O 1
ATOM 645 N N . LEU A 1 83 ? 24.051 8.462 15.209 1.00 8.97 83 LEU A N 1
ATOM 646 C CA . LEU A 1 83 ? 23.398 8.540 16.511 1.00 10.74 83 LEU A CA 1
ATOM 647 C C . LEU A 1 83 ? 23.042 7.137 16.997 1.00 9.70 83 LEU A C 1
ATOM 648 O O . LEU A 1 83 ? 23.765 6.560 17.805 1.00 11.44 83 LEU A O 1
ATOM 653 N N . GLY A 1 84 ? 21.922 6.604 16.512 1.00 10.58 84 GLY A N 1
ATOM 654 C CA . GLY A 1 84 ? 21.508 5.256 16.872 1.00 10.34 84 GLY A CA 1
ATOM 655 C C . GLY A 1 84 ? 21.141 4.970 18.315 1.00 10.37 84 GLY A C 1
ATOM 656 O O . GLY A 1 84 ? 21.415 3.880 18.819 1.00 10.81 84 GLY A O 1
ATOM 657 N N . ASN A 1 85 ? 20.512 5.925 18.987 1.00 11.28 85 ASN A N 1
ATOM 658 C CA . ASN A 1 85 ? 20.132 5.704 20.375 1.00 11.20 85 ASN A CA 1
ATOM 659 C C . ASN A 1 85 ? 19.041 4.642 20.517 1.00 13.47 85 ASN A C 1
ATOM 660 O O . ASN A 1 85 ? 18.968 3.963 21.538 1.00 15.88 85 ASN A O 1
ATOM 665 N N . LEU A 1 86 ? 18.213 4.487 19.489 1.00 14.23 86 LEU A N 1
ATOM 666 C CA . LEU A 1 86 ? 17.134 3.500 19.510 1.00 14.69 86 LEU A CA 1
ATOM 667 C C . LEU A 1 86 ? 17.422 2.293 18.616 1.00 15.35 86 LEU A C 1
ATOM 668 O O . LEU A 1 86 ? 16.950 1.186 18.885 1.00 15.47 86 LEU A O 1
ATOM 673 N N . VAL A 1 87 ? 18.191 2.515 17.553 1.00 15.02 87 VAL A N 1
ATOM 674 C CA . VAL A 1 87 ? 18.558 1.457 16.615 1.00 14.95 87 VAL A CA 1
ATOM 675 C C . VAL A 1 87 ? 20.059 1.195 16.738 1.00 15.58 87 VAL A C 1
ATOM 676 O O . VAL A 1 87 ? 20.879 1.971 16.243 1.00 14.49 87 VAL A O 1
ATOM 680 N N . PRO A 1 88 ? 20.435 0.088 17.397 1.00 15.54 88 PRO A N 1
ATOM 681 C CA . PRO A 1 88 ? 21.834 -0.298 17.609 1.00 14.59 88 PRO A CA 1
ATOM 682 C C . PRO A 1 88 ? 22.704 -0.480 16.366 1.00 14.10 88 PRO A C 1
ATOM 683 O O . PRO A 1 88 ? 23.901 -0.195 16.399 1.00 15.29 88 PRO A O 1
ATOM 687 N N . GLN A 1 89 ? 22.112 -0.949 15.274 1.00 11.66 89 GLN A N 1
ATOM 688 C CA . GLN A 1 89 ? 22.873 -1.163 14.047 1.00 10.28 89 GLN A CA 1
ATOM 689 C C . GLN A 1 89 ? 23.475 0.135 13.525 1.00 8.85 89 GLN A C 1
ATOM 690 O O . GLN A 1 89 ? 22.754 1.062 13.176 1.00 8.56 89 GLN A O 1
ATOM 696 N N . LEU A 1 90 ? 24.801 0.181 13.461 1.00 7.72 90 LEU A N 1
ATOM 697 C CA . LEU A 1 90 ? 25.517 1.362 12.989 1.00 8.46 90 LEU A CA 1
ATOM 698 C C . LEU A 1 90 ? 24.983 1.856 11.639 1.00 6.68 90 LEU A C 1
ATOM 699 O O . LEU A 1 90 ? 24.966 1.116 10.659 1.00 8.03 90 LEU A O 1
ATOM 704 N N . HIS A 1 91 ? 24.544 3.110 11.595 1.00 5.66 91 HIS A N 1
ATOM 705 C CA . HIS A 1 91 ? 24.060 3.706 10.354 1.00 6.82 91 HIS A CA 1
ATOM 706 C C . HIS A 1 91 ? 24.385 5.190 10.419 1.00 5.67 91 HIS A C 1
ATOM 707 O O . HIS A 1 91 ? 24.290 5.801 11.480 1.00 8.70 91 HIS A O 1
ATOM 714 N N . ILE A 1 92 ? 24.813 5.757 9.296 1.00 5.46 92 ILE A N 1
ATOM 715 C CA . ILE A 1 92 ? 25.198 7.162 9.266 1.00 5.83 92 ILE A CA 1
ATOM 716 C C . ILE A 1 92 ? 24.316 8.026 8.368 1.00 5.58 92 ILE A C 1
ATOM 717 O O . ILE A 1 92 ? 24.253 7.833 7.152 1.00 4.77 92 ILE A O 1
ATOM 722 N N . HIS A 1 93 ? 23.648 8.991 8.991 1.00 4.36 93 HIS A N 1
ATOM 723 C CA . HIS A 1 93 ? 22.765 9.914 8.293 1.00 6.13 93 HIS A CA 1
ATOM 724 C C . HIS A 1 93 ? 23.537 10.936 7.467 1.00 5.49 93 HIS A C 1
ATOM 725 O O . HIS A 1 93 ? 24.531 11.491 7.931 1.00 5.98 93 HIS A O 1
ATOM 732 N N . HIS A 1 94 ? 23.061 11.178 6.249 1.00 4.26 94 HIS A N 1
ATOM 733 C CA . HIS A 1 94 ? 23.639 12.162 5.336 1.00 5.99 94 HIS A CA 1
ATOM 734 C C . HIS A 1 94 ? 22.424 12.945 4.859 1.00 4.71 94 HIS A C 1
ATOM 735 O O . HIS A 1 94 ? 21.639 12.445 4.054 1.00 6.11 94 HIS A O 1
ATOM 742 N N . ILE A 1 95 ? 22.281 14.174 5.346 1.00 5.63 95 ILE A N 1
ATOM 743 C CA . ILE A 1 95 ? 21.108 14.979 5.031 1.00 6.00 95 ILE A CA 1
ATOM 744 C C . ILE A 1 95 ? 21.363 16.327 4.374 1.00 6.74 95 ILE A C 1
ATOM 745 O O . ILE A 1 95 ? 22.193 17.109 4.834 1.00 6.84 95 ILE A O 1
ATOM 750 N N . ALA A 1 96 ? 20.630 16.590 3.297 1.00 6.40 96 ALA A N 1
ATOM 751 C CA . ALA A 1 96 ? 20.728 17.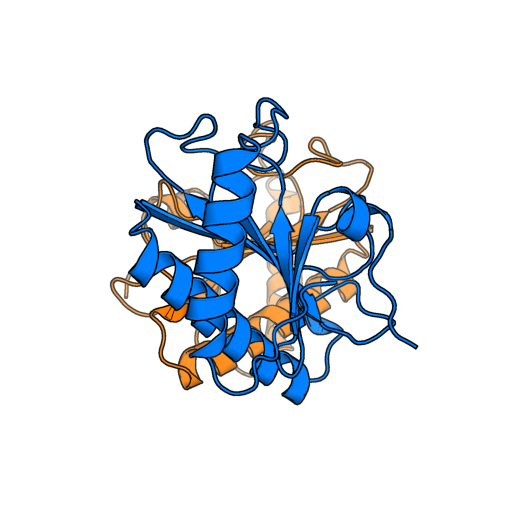862 2.594 1.00 7.61 96 ALA A CA 1
ATOM 752 C C . ALA A 1 96 ? 19.828 18.830 3.364 1.00 7.45 96 ALA A C 1
ATOM 753 O O . ALA A 1 96 ? 18.637 18.565 3.522 1.00 8.11 96 ALA A O 1
ATOM 755 N N . ARG A 1 97 ? 20.393 19.934 3.847 1.00 6.15 97 ARG A N 1
ATOM 756 C CA . ARG A 1 97 ? 19.634 20.921 4.609 1.00 6.64 97 ARG A CA 1
ATOM 757 C C . ARG A 1 97 ? 19.398 22.202 3.824 1.00 6.85 97 ARG A C 1
ATOM 758 O O . ARG A 1 97 ? 20.225 22.607 3.007 1.00 7.08 97 ARG A O 1
ATOM 766 N N . PHE A 1 98 ? 18.267 22.842 4.101 1.00 6.07 98 PHE A N 1
ATOM 767 C CA . PHE A 1 98 ? 17.890 24.093 3.452 1.00 6.75 98 PHE A CA 1
ATOM 768 C C . PHE A 1 98 ? 17.363 25.064 4.504 1.00 6.86 98 PHE A C 1
ATOM 769 O O . PHE A 1 98 ? 16.683 24.660 5.452 1.00 6.77 98 PHE A O 1
ATOM 777 N N . THR A 1 99 ? 17.683 26.344 4.333 1.00 7.88 99 THR A N 1
ATOM 778 C CA . THR A 1 99 ? 17.249 27.369 5.273 1.00 8.17 99 THR A CA 1
ATOM 779 C C . THR A 1 99 ? 15.735 27.397 5.417 1.00 7.33 99 THR A C 1
ATOM 780 O O . THR A 1 99 ? 15.211 27.873 6.424 1.00 8.75 99 THR A O 1
ATOM 784 N N . THR A 1 100 ? 15.042 26.869 4.412 1.00 8.18 100 THR A N 1
ATOM 785 C CA . THR A 1 100 ? 13.591 26.829 4.429 1.00 8.53 100 THR A CA 1
ATOM 786 C C . THR A 1 100 ? 12.996 25.515 4.940 1.00 8.40 100 THR A C 1
ATOM 787 O O . THR A 1 100 ? 11.771 25.401 5.032 1.00 8.92 100 THR A O 1
ATOM 791 N N . ASP A 1 101 ? 13.819 24.518 5.275 1.00 7.59 101 ASP A N 1
ATOM 792 C CA . ASP A 1 101 ? 13.208 23.281 5.760 1.00 7.73 101 ASP A CA 1
ATOM 793 C C . ASP A 1 101 ? 12.650 23.465 7.170 1.00 9.26 101 ASP A C 1
ATOM 794 O O . ASP A 1 101 ? 13.058 24.371 7.901 1.00 9.04 101 ASP A O 1
ATOM 799 N N . VAL A 1 102 ? 11.678 22.635 7.531 1.00 9.97 102 VAL A N 1
ATOM 800 C CA . VAL A 1 102 ? 10.996 22.755 8.818 1.00 9.28 102 VAL A CA 1
ATOM 801 C C . VAL A 1 102 ? 11.826 22.709 10.091 1.00 9.62 102 VAL A C 1
ATOM 802 O O . VAL A 1 102 ? 11.363 23.155 11.144 1.00 10.82 102 VAL A O 1
ATOM 806 N N . ALA A 1 103 ? 13.045 22.189 10.008 1.00 8.55 103 ALA A N 1
ATOM 807 C CA . ALA A 1 103 ? 13.883 22.081 11.197 1.00 9.37 103 ALA A CA 1
ATOM 808 C C . ALA A 1 103 ? 14.998 23.119 11.300 1.00 10.06 103 ALA A C 1
ATOM 809 O O . ALA A 1 103 ? 15.569 23.305 12.371 1.00 10.70 103 ALA A O 1
ATOM 811 N N . TRP A 1 104 ? 15.297 23.805 10.202 1.00 8.99 104 TRP A N 1
ATOM 812 C CA . TRP A 1 104 ? 16.373 24.795 10.202 1.00 8.40 104 TRP A CA 1
ATOM 813 C C . TRP A 1 104 ? 16.185 25.877 11.264 1.00 8.77 104 TRP A C 1
ATOM 814 O O . TRP A 1 104 ? 15.079 26.399 11.439 1.00 10.57 104 TRP A O 1
ATOM 825 N N . PRO A 1 105 ? 17.271 26.260 11.962 1.00 8.28 105 PRO A N 1
ATOM 826 C CA . PRO A 1 105 ? 18.656 25.779 11.839 1.00 8.46 105 PRO A CA 1
ATOM 827 C C . PRO A 1 105 ? 19.035 24.613 12.751 1.00 8.32 105 PRO A C 1
ATOM 828 O O . PRO A 1 105 ? 20.203 24.215 12.806 1.00 10.00 105 PRO A O 1
ATOM 832 N N . GLY A 1 106 ? 18.062 24.077 13.478 1.00 7.60 106 GLY A N 1
ATOM 833 C CA . GLY A 1 106 ? 18.346 22.965 14.367 1.00 7.71 106 GLY A CA 1
ATOM 834 C C . GLY A 1 106 ? 18.501 21.643 13.636 1.00 7.05 106 GLY A C 1
ATOM 835 O O . GLY A 1 106 ? 18.443 21.594 12.405 1.00 6.73 106 GLY A O 1
ATOM 836 N N . PRO A 1 107 ? 18.712 20.545 14.372 1.00 8.12 107 PRO A N 1
ATOM 837 C CA . PRO A 1 107 ? 18.869 19.226 13.758 1.00 8.24 107 PRO A CA 1
ATOM 838 C C . PRO A 1 107 ? 17.538 18.708 13.220 1.00 8.82 107 PRO A C 1
ATOM 839 O O . PRO A 1 107 ? 16.471 19.091 13.694 1.00 8.79 107 PRO A O 1
ATOM 843 N N . VAL A 1 108 ? 17.604 17.834 12.228 1.00 7.81 108 VAL A N 1
ATOM 844 C CA . VAL A 1 108 ? 16.400 17.264 11.644 1.00 9.14 108 VAL A CA 1
ATOM 845 C C . VAL A 1 108 ? 15.781 16.250 12.598 1.00 8.48 108 VAL A C 1
ATOM 846 O O . VAL A 1 108 ? 14.564 16.205 12.781 1.00 7.86 108 VAL A O 1
ATOM 850 N N . TRP A 1 109 ? 16.637 15.447 13.220 1.00 10.01 109 TRP A N 1
ATOM 851 C CA . TRP A 1 109 ? 16.200 14.395 14.129 1.00 9.83 109 TRP A CA 1
ATOM 852 C C . TRP A 1 109 ? 15.262 14.859 15.235 1.00 10.10 109 TRP A C 1
ATOM 853 O O . TRP A 1 109 ? 15.614 15.707 16.059 1.00 10.23 109 TRP A O 1
ATOM 864 N N . GLY A 1 110 ? 14.059 14.291 15.235 1.00 11.15 110 GLY A N 1
ATOM 865 C CA . GLY A 1 110 ? 13.064 14.629 16.235 1.00 11.79 110 GLY A CA 1
ATOM 866 C C . GLY A 1 110 ? 12.338 15.931 15.969 1.00 12.11 110 GLY A C 1
ATOM 867 O O . GLY A 1 110 ? 11.468 16.323 16.747 1.00 14.40 110 GLY A O 1
ATOM 868 N N . ASN A 1 111 ? 12.670 16.597 14.867 1.00 10.72 111 ASN A N 1
ATOM 869 C CA . ASN A 1 111 ? 12.042 17.874 14.548 1.00 11.60 111 ASN A CA 1
ATOM 870 C C . ASN A 1 111 ? 11.293 17.934 13.216 1.00 10.33 111 ASN A C 1
ATOM 871 O O . ASN A 1 111 ? 11.145 19.013 12.641 1.00 10.83 111 ASN A O 1
ATOM 876 N N . THR A 1 112 ? 10.824 16.791 12.721 1.00 9.45 112 THR A N 1
ATOM 877 C CA . THR A 1 112 ? 10.083 16.776 11.459 1.00 10.59 112 THR A CA 1
ATOM 878 C C . THR A 1 112 ? 8.580 16.644 11.710 1.00 9.50 112 THR A C 1
ATOM 879 O O . THR A 1 112 ? 8.146 16.462 12.844 1.00 11.63 112 THR A O 1
ATOM 883 N N . THR A 1 113 ? 7.788 16.745 10.648 1.00 9.23 113 THR A N 1
ATOM 884 C CA . THR A 1 113 ? 6.338 16.617 10.767 1.00 8.22 113 THR A CA 1
ATOM 885 C C . THR A 1 113 ? 5.932 15.154 10.609 1.00 9.16 113 THR A C 1
ATOM 886 O O . THR A 1 113 ? 4.766 14.806 10.790 1.00 9.85 113 THR A O 1
ATOM 890 N N . GLY A 1 114 ? 6.897 14.307 10.254 1.00 8.09 114 GLY A N 1
ATOM 891 C CA . GLY A 1 114 ? 6.627 12.891 10.079 1.00 7.99 114 GLY A CA 1
ATOM 892 C C . GLY A 1 114 ? 6.002 12.520 8.747 1.00 8.20 114 GLY A C 1
ATOM 893 O O . GLY A 1 114 ? 5.916 11.338 8.403 1.00 9.75 114 GLY A O 1
ATOM 894 N N . VAL A 1 115 ? 5.573 13.525 7.991 1.00 9.02 115 VAL A N 1
ATOM 895 C CA . VAL A 1 115 ? 4.933 13.294 6.705 1.00 8.17 115 VAL A CA 1
ATOM 896 C C . VAL A 1 115 ? 5.881 12.708 5.666 1.00 7.89 115 VAL A C 1
ATOM 897 O O . VAL A 1 115 ? 7.002 13.185 5.480 1.00 8.42 115 VAL A O 1
ATOM 901 N N . ILE A 1 116 ? 5.406 11.666 4.997 1.00 9.02 116 ILE A N 1
ATOM 902 C CA . ILE A 1 116 ? 6.165 10.969 3.976 1.00 9.86 116 ILE A CA 1
ATOM 903 C C . ILE A 1 116 ? 6.100 11.714 2.654 1.00 13.32 116 ILE A C 1
ATOM 904 O O . ILE A 1 116 ? 5.123 12.399 2.355 1.00 11.06 116 ILE A O 1
ATOM 909 N N . ARG A 1 117 ? 7.167 11.584 1.878 1.00 15.35 117 ARG A N 1
ATOM 910 C CA . ARG A 1 117 ? 7.269 12.228 0.583 1.00 16.38 117 ARG A CA 1
ATOM 911 C C . ARG A 1 117 ? 6.160 11.752 -0.349 1.00 17.98 117 ARG A C 1
ATOM 912 O O . ARG A 1 117 ? 5.731 10.599 -0.283 1.00 17.60 117 ARG A O 1
ATOM 920 N N . ALA A 1 118 ? 5.697 12.651 -1.211 1.00 21.10 118 ALA A N 1
ATOM 921 C CA . ALA A 1 118 ? 4.643 12.326 -2.162 1.00 22.94 118 ALA A CA 1
ATOM 922 C C . ALA A 1 118 ? 5.026 11.080 -2.955 1.00 23.74 118 ALA A C 1
ATOM 923 O O . ALA A 1 118 ? 6.186 10.900 -3.327 1.00 24.74 118 ALA A O 1
ATOM 925 N N . GLN A 1 119 ? 4.042 10.224 -3.211 1.00 24.00 119 GLN A N 1
ATOM 926 C CA . GLN A 1 119 ? 4.266 8.984 -3.945 1.00 23.88 119 GLN A CA 1
ATOM 927 C C . GLN A 1 119 ? 5.017 9.197 -5.263 1.00 23.83 119 GLN A C 1
ATOM 928 O O . GLN A 1 119 ? 6.057 8.581 -5.503 1.00 23.62 119 GLN A O 1
ATOM 934 N N . SER A 1 120 ? 4.485 10.066 -6.117 1.00 23.17 120 SER A N 1
ATOM 935 C CA . SER A 1 120 ? 5.105 10.349 -7.409 1.00 22.62 120 SER A CA 1
ATOM 936 C C . SER A 1 120 ? 6.488 10.960 -7.226 1.00 21.18 120 SER A C 1
ATOM 937 O O . SER A 1 120 ? 7.404 10.710 -8.014 1.00 20.46 120 SER A O 1
ATOM 940 N N . SER A 1 121 ? 6.630 11.764 -6.182 1.00 20.29 121 SER A N 1
ATOM 941 C CA . SER A 1 121 ? 7.895 12.414 -5.888 1.00 19.20 121 SER A CA 1
ATOM 942 C C . SER A 1 121 ? 8.911 11.384 -5.410 1.00 17.03 121 SER A C 1
ATOM 943 O O . SER A 1 121 ? 10.099 11.486 -5.713 1.00 17.07 121 SER A O 1
ATOM 946 N N . GLN A 1 122 ? 8.431 10.385 -4.676 1.00 16.73 122 GLN A N 1
ATOM 947 C CA . GLN A 1 122 ? 9.296 9.339 -4.138 1.00 13.85 122 GLN A CA 1
ATOM 948 C C . GLN A 1 122 ? 9.909 8.490 -5.250 1.00 13.61 122 GLN A C 1
ATOM 949 O O . GLN A 1 122 ? 11.112 8.234 -5.252 1.00 12.02 122 GLN A O 1
ATOM 955 N N . THR A 1 123 ? 9.083 8.053 -6.196 1.00 13.40 123 THR A N 1
ATOM 956 C CA . THR A 1 123 ? 9.565 7.236 -7.302 1.00 12.64 123 THR A CA 1
ATOM 957 C C . THR A 1 123 ? 10.575 8.013 -8.141 1.00 11.65 123 THR A C 1
ATOM 958 O O . THR A 1 123 ? 11.603 7.475 -8.554 1.00 9.61 123 THR A O 1
ATOM 962 N N . GLN A 1 124 ? 10.281 9.285 -8.384 1.00 11.38 124 GLN A N 1
ATOM 963 C CA . GLN A 1 124 ? 11.164 10.134 -9.169 1.00 10.79 124 GLN A CA 1
ATOM 964 C C . GLN A 1 124 ? 12.522 10.318 -8.500 1.00 10.09 124 GLN A C 1
ATOM 965 O O . GLN A 1 124 ? 13.569 10.205 -9.144 1.00 10.26 124 GLN A O 1
ATOM 971 N N . LEU A 1 125 ? 12.499 10.598 -7.202 1.00 9.43 125 LEU A N 1
ATOM 972 C CA . LEU A 1 125 ? 13.724 10.804 -6.440 1.00 7.98 125 LEU A CA 1
ATOM 973 C C . LEU A 1 125 ? 14.535 9.510 -6.331 1.00 7.99 125 LEU A C 1
ATOM 974 O O . LEU A 1 125 ? 15.755 9.518 -6.486 1.00 7.54 125 LEU A O 1
ATOM 979 N N . VAL A 1 126 ? 13.861 8.398 -6.068 1.00 5.64 126 VAL A N 1
ATOM 980 C CA . VAL A 1 126 ? 14.551 7.121 -5.961 1.00 7.75 126 VAL A CA 1
ATOM 981 C C . VAL A 1 126 ? 15.240 6.780 -7.282 1.00 6.87 126 VAL A C 1
ATOM 982 O O . VAL A 1 126 ? 16.397 6.361 -7.291 1.00 7.86 126 VAL A O 1
ATOM 986 N N . ASP A 1 127 ? 14.544 6.971 -8.400 1.00 7.91 127 ASP A N 1
ATOM 987 C CA . ASP A 1 127 ? 15.128 6.665 -9.702 1.00 8.22 127 ASP A CA 1
ATOM 988 C C . ASP A 1 127 ? 16.314 7.574 -10.019 1.00 7.40 127 ASP A C 1
ATOM 989 O O . ASP A 1 127 ? 17.333 7.128 -10.559 1.00 7.50 127 ASP A O 1
ATOM 994 N N . LEU A 1 128 ? 16.178 8.852 -9.683 1.00 6.77 128 LEU A N 1
ATOM 995 C CA . LEU A 1 128 ? 17.246 9.817 -9.900 1.00 6.55 128 LEU A CA 1
ATOM 996 C C . LEU A 1 128 ? 18.467 9.433 -9.056 1.00 7.11 128 LEU A C 1
ATOM 997 O O . LEU A 1 128 ? 19.594 9.411 -9.551 1.00 6.71 128 LEU A O 1
ATOM 1002 N N . LEU A 1 129 ? 18.236 9.124 -7.784 1.00 6.37 129 LEU A N 1
ATOM 1003 C CA . LEU A 1 129 ? 19.317 8.739 -6.883 1.00 5.02 129 LEU A CA 1
ATOM 1004 C C . LEU A 1 129 ? 20.043 7.472 -7.324 1.00 6.32 129 LEU A C 1
ATOM 1005 O O . LEU A 1 129 ? 21.271 7.423 -7.291 1.00 6.24 129 LEU A O 1
ATOM 1010 N N . ARG A 1 130 ? 19.303 6.446 -7.739 1.00 5.65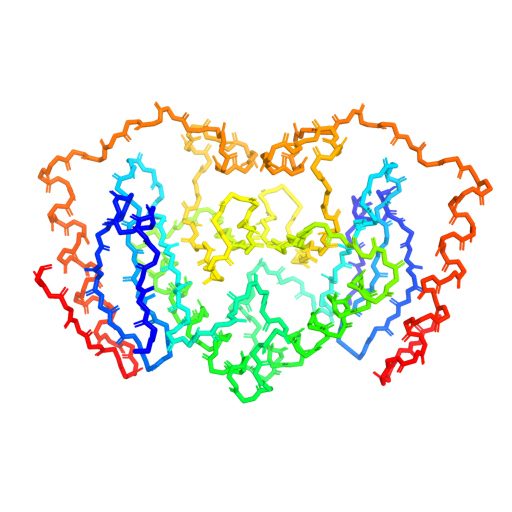 130 ARG A N 1
ATOM 1011 C CA . ARG A 1 130 ? 19.959 5.220 -8.181 1.00 7.21 130 ARG A CA 1
ATOM 1012 C C . ARG A 1 130 ? 20.865 5.480 -9.381 1.00 8.09 130 ARG A C 1
ATOM 1013 O O . ARG A 1 130 ? 21.964 4.920 -9.470 1.00 8.58 130 ARG A O 1
ATOM 1021 N N . ASP A 1 131 ? 20.417 6.338 -10.295 1.00 8.16 131 ASP A N 1
ATOM 1022 C CA . ASP A 1 131 ? 21.217 6.674 -11.469 1.00 8.67 131 ASP A CA 1
ATOM 1023 C C . ASP A 1 131 ? 22.480 7.438 -11.067 1.00 8.83 131 ASP A C 1
ATOM 1024 O O . ASP A 1 131 ? 23.572 7.126 -11.536 1.00 8.50 131 ASP A O 1
ATOM 1029 N N . LYS A 1 132 ? 22.336 8.436 -10.199 1.00 7.19 132 LYS A N 1
ATOM 1030 C CA . LYS A 1 132 ? 23.493 9.223 -9.780 1.00 6.23 132 LYS A CA 1
ATOM 1031 C C . LYS A 1 132 ? 24.454 8.424 -8.899 1.00 5.80 132 LYS A C 1
ATOM 1032 O O . LYS A 1 132 ? 25.674 8.575 -9.003 1.00 7.25 132 LYS A O 1
ATOM 1038 N N . LEU A 1 133 ? 23.918 7.566 -8.040 1.00 5.98 133 LEU A N 1
ATOM 1039 C CA . LEU A 1 133 ? 24.769 6.748 -7.187 1.00 7.28 133 LEU A CA 1
ATOM 1040 C C . LEU A 1 133 ? 25.579 5.790 -8.048 1.00 8.26 133 LEU A C 1
ATOM 1041 O O . LEU A 1 133 ? 26.692 5.411 -7.684 1.00 6.76 133 LEU A O 1
ATOM 1046 N N . SER A 1 134 ? 25.032 5.417 -9.201 1.00 7.86 134 SER A N 1
ATOM 1047 C CA . SER A 1 134 ? 25.723 4.495 -10.093 1.00 10.06 134 SER A CA 1
ATOM 1048 C C . SER A 1 134 ? 27.004 5.082 -10.676 1.00 11.26 134 SER A C 1
ATOM 1049 O O . SER A 1 134 ? 27.813 4.355 -11.252 1.00 12.70 134 SER A O 1
ATOM 1052 N N . ASN A 1 135 ? 27.194 6.390 -10.530 1.00 12.00 135 ASN A N 1
ATOM 1053 C CA . ASN A 1 135 ? 28.410 7.017 -11.030 1.00 13.21 135 ASN A CA 1
ATOM 1054 C C . ASN A 1 135 ? 29.542 6.854 -10.014 1.00 13.42 135 ASN A C 1
ATOM 1055 O O . ASN A 1 135 ? 30.703 7.126 -10.322 1.00 15.08 135 ASN A O 1
ATOM 1060 N N . ILE A 1 136 ? 29.202 6.409 -8.805 1.00 11.35 136 ILE A N 1
ATOM 1061 C CA . ILE A 1 136 ? 30.204 6.196 -7.761 1.00 11.17 136 ILE A CA 1
ATOM 1062 C C . ILE A 1 136 ? 30.808 4.804 -7.922 1.00 11.92 136 ILE A C 1
ATOM 1063 O O . ILE A 1 136 ? 30.091 3.827 -8.142 1.00 11.60 136 ILE A O 1
ATOM 1068 N N . SER A 1 137 ? 32.129 4.722 -7.807 1.00 13.00 137 SER A N 1
ATOM 1069 C CA . SER A 1 137 ? 32.837 3.457 -7.955 1.00 12.32 137 SER A CA 1
ATOM 1070 C C . SER A 1 137 ? 32.318 2.367 -7.025 1.00 10.90 137 SER A C 1
ATOM 1071 O O . SER A 1 137 ? 32.236 2.555 -5.812 1.00 12.30 137 SER A O 1
ATOM 1074 N N . GLY A 1 138 ? 31.971 1.224 -7.608 1.00 9.98 138 GLY A N 1
ATOM 1075 C CA . GLY A 1 138 ? 31.487 0.105 -6.823 1.00 9.68 138 GLY A CA 1
ATOM 1076 C C . GLY A 1 138 ? 30.014 0.093 -6.461 1.00 8.54 138 GLY A C 1
ATOM 1077 O O . GLY A 1 138 ? 29.555 -0.854 -5.823 1.00 9.99 138 GLY A O 1
ATOM 1078 N N . PHE A 1 139 ? 29.261 1.118 -6.846 1.00 7.56 139 PHE A N 1
ATOM 1079 C CA . PHE A 1 139 ? 27.844 1.120 -6.506 1.00 6.24 139 PHE A CA 1
ATOM 1080 C C . PHE A 1 139 ? 27.072 0.125 -7.355 1.00 7.93 139 PHE A C 1
ATOM 1081 O O . PHE A 1 139 ? 27.254 0.054 -8.572 1.00 8.82 139 PHE A O 1
ATOM 1089 N N . LYS A 1 140 ? 26.208 -0.642 -6.702 1.00 7.32 140 LYS A N 1
ATOM 1090 C CA . LYS A 1 140 ? 25.379 -1.620 -7.386 1.00 6.55 140 LYS A CA 1
ATOM 1091 C C . LYS A 1 140 ? 23.944 -1.354 -6.968 1.00 6.21 140 LYS A C 1
ATOM 1092 O O . LYS A 1 140 ? 23.581 -1.538 -5.811 1.00 8.21 140 LYS A O 1
ATOM 1098 N N . ARG A 1 141 ? 23.132 -0.897 -7.910 1.00 6.13 141 ARG A N 1
ATOM 1099 C CA . ARG A 1 141 ? 21.743 -0.594 -7.608 1.00 6.57 141 ARG A CA 1
ATOM 1100 C C . ARG A 1 141 ? 20.937 -1.829 -7.226 1.00 6.38 141 ARG A C 1
ATOM 1101 O O . ARG A 1 141 ? 21.224 -2.939 -7.672 1.00 7.88 141 ARG A O 1
ATOM 1109 N N . LEU A 1 142 ? 19.939 -1.624 -6.373 1.00 6.32 142 LEU A N 1
ATOM 1110 C CA . LEU A 1 142 ? 19.032 -2.692 -5.952 1.00 7.57 142 LEU A CA 1
ATOM 1111 C C . LEU A 1 142 ? 17.627 -2.110 -6.094 1.00 8.42 142 LEU A C 1
ATOM 1112 O O . LEU A 1 142 ? 17.273 -1.153 -5.406 1.00 9.76 142 LEU A O 1
ATOM 1117 N N . GLU A 1 143 ? 16.834 -2.677 -6.998 1.00 11.05 143 GLU A N 1
ATOM 1118 C CA . GLU A 1 143 ? 15.488 -2.171 -7.245 1.00 13.33 143 GLU A CA 1
ATOM 1119 C C . GLU A 1 143 ? 14.362 -3.005 -6.644 1.00 13.31 143 GLU A C 1
ATOM 1120 O O . GLU A 1 143 ? 13.186 -2.677 -6.816 1.00 15.07 143 GLU A O 1
ATOM 1126 N N . HIS A 1 144 ? 14.716 -4.072 -5.938 1.00 13.62 144 HIS A N 1
ATOM 1127 C CA . HIS A 1 144 ? 13.719 -4.943 -5.328 1.00 16.27 144 HIS A CA 1
ATOM 1128 C C . HIS A 1 144 ? 12.904 -4.198 -4.275 1.00 17.41 144 HIS A C 1
ATOM 1129 O O . HIS A 1 144 ? 13.422 -3.203 -3.721 1.00 18.64 144 HIS A O 1
ATOM 1136 N N . PHE B 1 3 ? 45.059 29.182 10.597 1.00 19.31 3 PHE B N 1
ATOM 1137 C CA . PHE B 1 3 ? 43.819 28.695 11.265 1.00 19.18 3 PHE B CA 1
ATOM 1138 C C . PHE B 1 3 ? 43.551 29.444 12.565 1.00 18.61 3 PHE B C 1
ATOM 1139 O O . PHE B 1 3 ? 44.473 29.800 13.297 1.00 21.37 3 PHE B O 1
ATOM 1147 N N . GLN B 1 4 ? 42.273 29.671 12.846 1.00 17.20 4 GLN B N 1
ATOM 1148 C CA . GLN B 1 4 ? 41.855 30.350 14.061 1.00 15.96 4 GLN B CA 1
ATOM 1149 C C . GLN B 1 4 ? 40.528 29.743 14.509 1.00 13.83 4 GLN B C 1
ATOM 1150 O O . GLN B 1 4 ? 39.584 29.664 13.726 1.00 14.68 4 GLN B O 1
ATOM 1152 N N . LEU B 1 5 ? 40.461 29.298 15.761 1.00 12.84 5 LEU B N 1
ATOM 1153 C CA . LEU B 1 5 ? 39.228 28.710 16.274 1.00 11.68 5 LEU B CA 1
ATOM 1154 C C . LEU B 1 5 ? 38.122 29.756 16.240 1.00 10.95 5 LEU B C 1
ATOM 1155 O O . LEU B 1 5 ? 38.330 30.903 16.629 1.00 11.50 5 LEU B O 1
ATOM 1160 N N . HIS B 1 6 ? 36.950 29.353 15.763 1.00 9.01 6 HIS B N 1
ATOM 1161 C CA . HIS B 1 6 ? 35.810 30.255 15.673 1.00 8.64 6 HIS B CA 1
ATOM 1162 C C . HIS B 1 6 ? 35.451 30.763 17.070 1.00 10.33 6 HIS B C 1
ATOM 1163 O O . HIS B 1 6 ? 35.465 30.002 18.034 1.00 9.88 6 HIS B O 1
ATOM 1170 N N . PRO B 1 7 ? 35.125 32.060 17.194 1.00 10.47 7 PRO B N 1
ATOM 1171 C CA . PRO B 1 7 ? 34.766 32.669 18.481 1.00 10.60 7 PRO B CA 1
ATOM 1172 C C . PRO B 1 7 ? 33.682 31.946 19.279 1.00 9.54 7 PRO B C 1
ATOM 1173 O O . PRO B 1 7 ? 33.749 31.884 20.508 1.00 10.34 7 PRO B O 1
ATOM 1177 N N . ARG B 1 8 ? 32.686 31.406 18.586 1.00 8.87 8 ARG B N 1
ATOM 1178 C CA . ARG B 1 8 ? 31.600 30.703 19.255 1.00 10.76 8 ARG B CA 1
ATOM 1179 C C . ARG B 1 8 ? 32.068 29.391 19.878 1.00 9.66 8 ARG B C 1
ATOM 1180 O O . ARG B 1 8 ? 31.656 29.040 20.984 1.00 8.22 8 ARG B O 1
ATOM 1188 N N . LEU B 1 9 ? 32.934 28.671 19.174 1.00 9.12 9 LEU B N 1
ATOM 1189 C CA . LEU B 1 9 ? 33.459 27.418 19.703 1.00 8.32 9 LEU B CA 1
ATOM 1190 C C . LEU B 1 9 ? 34.387 27.724 20.876 1.00 8.29 9 LEU B C 1
ATOM 1191 O O . LEU B 1 9 ? 34.430 26.979 21.856 1.00 10.12 9 LEU B O 1
ATOM 1196 N N . GLN B 1 10 ? 35.115 28.833 20.781 1.00 9.56 10 GLN B N 1
ATOM 1197 C CA . GLN B 1 10 ? 36.034 29.235 21.840 1.00 10.83 10 GLN B CA 1
ATOM 1198 C C . GLN B 1 10 ? 35.258 29.598 23.105 1.00 9.74 10 GLN B C 1
ATOM 1199 O O . GLN B 1 10 ? 35.641 29.221 24.211 1.00 11.96 10 GLN B O 1
ATOM 1205 N N . GLN B 1 11 ? 34.163 30.331 22.937 1.00 10.13 11 GLN B N 1
ATOM 1206 C CA . GLN B 1 11 ? 33.347 30.741 24.072 1.00 9.61 11 GLN B CA 1
ATOM 1207 C C . GLN B 1 11 ? 32.606 29.579 24.728 1.00 9.97 11 GLN B C 1
ATOM 1208 O O . GLN B 1 11 ? 32.417 29.566 25.944 1.00 9.72 11 GLN B O 1
ATOM 1214 N N . ASP B 1 12 ? 32.204 28.595 23.930 1.00 9.73 12 ASP B N 1
ATOM 1215 C CA . ASP B 1 12 ? 31.459 27.457 24.466 1.00 8.87 12 ASP B CA 1
ATOM 1216 C C . ASP B 1 12 ? 32.298 26.302 24.983 1.00 9.06 12 ASP B C 1
ATOM 1217 O O . ASP B 1 12 ? 31.776 25.418 25.669 1.00 9.26 12 ASP B O 1
ATOM 1222 N N . CYS B 1 13 ? 33.590 26.309 24.679 1.00 9.27 13 CYS B N 1
ATOM 1223 C CA . CYS B 1 13 ? 34.447 25.205 25.077 1.00 7.43 13 CYS B CA 1
ATOM 1224 C C . CYS B 1 13 ? 35.760 25.542 25.751 1.00 8.68 13 CYS B C 1
ATOM 1225 O O . CYS B 1 13 ? 36.188 26.694 25.824 1.00 9.34 13 CYS B O 1
ATOM 1228 N N . ILE B 1 14 ? 36.395 24.479 26.227 1.00 9.27 14 ILE B N 1
ATOM 1229 C CA . ILE B 1 14 ? 37.708 24.541 26.828 1.00 8.16 14 ILE B CA 1
ATOM 1230 C C . ILE B 1 14 ? 38.541 23.783 25.805 1.00 8.73 14 ILE B C 1
ATOM 1231 O O . ILE B 1 14 ? 38.146 22.702 25.352 1.00 7.95 14 ILE B O 1
ATOM 1236 N N . VAL B 1 15 ? 39.665 24.358 25.403 1.00 7.31 15 VAL B N 1
ATOM 1237 C CA . VAL B 1 15 ? 40.524 23.691 24.442 1.00 6.92 15 VAL B CA 1
ATOM 1238 C C . VAL B 1 15 ? 41.371 22.702 25.227 1.00 6.05 15 VAL B C 1
ATOM 1239 O O . VAL B 1 15 ? 42.198 23.098 26.049 1.00 7.98 15 VAL B O 1
ATOM 1243 N N . LEU B 1 16 ? 41.149 21.414 24.994 1.00 5.44 16 LEU B N 1
ATOM 1244 C CA . LEU B 1 16 ? 41.898 20.389 25.707 1.00 5.47 16 LEU B CA 1
ATOM 1245 C C . LEU B 1 16 ? 43.319 20.286 25.170 1.00 6.89 16 LEU B C 1
ATOM 1246 O O . LEU B 1 16 ? 44.277 20.152 25.936 1.00 7.65 16 LEU B O 1
ATOM 1251 N N . GLY B 1 17 ? 43.447 20.363 23.850 1.00 7.43 17 GLY B N 1
ATOM 1252 C CA . GLY B 1 17 ? 44.749 20.278 23.224 1.00 7.10 17 GLY B CA 1
ATOM 1253 C C . GLY B 1 17 ? 44.611 20.011 21.742 1.00 6.39 17 GLY B C 1
ATOM 1254 O O . GLY B 1 17 ? 43.510 20.090 21.195 1.00 6.92 17 GLY B O 1
ATOM 1255 N N . ASN B 1 18 ? 45.725 19.685 21.096 1.00 8.13 18 ASN B N 1
ATOM 1256 C CA . ASN B 1 18 ? 45.746 19.416 19.661 1.00 7.63 18 ASN B CA 1
ATOM 1257 C C . ASN B 1 18 ? 46.178 18.005 19.300 1.00 7.76 18 ASN B C 1
ATOM 1258 O O . ASN B 1 18 ? 47.153 17.481 19.846 1.00 7.86 18 ASN B O 1
ATOM 1263 N N . LEU B 1 19 ? 45.449 17.392 18.375 1.00 7.75 19 LEU B N 1
ATOM 1264 C CA . LEU B 1 19 ? 45.833 16.093 17.851 1.00 5.80 19 LEU B CA 1
ATOM 1265 C C . LEU B 1 19 ? 46.557 16.541 16.573 1.00 7.53 19 LEU B C 1
ATOM 1266 O O . LEU B 1 19 ? 46.551 17.731 16.247 1.00 7.77 19 LEU B O 1
ATOM 1271 N N . PRO B 1 20 ? 47.196 15.619 15.841 1.00 7.12 20 PRO B N 1
ATOM 1272 C CA . PRO B 1 20 ? 47.900 16.048 14.626 1.00 7.69 20 PRO B CA 1
ATOM 1273 C C . PRO B 1 20 ? 47.102 16.929 13.666 1.00 6.89 20 PRO B C 1
ATOM 1274 O O . PRO B 1 20 ? 47.626 17.909 13.136 1.00 8.80 20 PRO B O 1
ATOM 1278 N N . LEU B 1 21 ? 45.835 16.591 13.450 1.00 8.28 21 LEU B N 1
ATOM 1279 C CA . LEU B 1 21 ? 44.994 17.378 12.552 1.00 7.24 21 LEU B CA 1
ATOM 1280 C C . LEU B 1 21 ? 43.940 18.207 13.277 1.00 6.78 21 LEU B C 1
ATOM 1281 O O . LEU B 1 21 ? 43.777 19.395 13.003 1.00 7.61 21 LEU B O 1
ATOM 1286 N N . CYS B 1 22 ? 43.238 17.583 14.214 1.00 7.07 22 CYS B N 1
ATOM 1287 C CA . CYS B 1 22 ? 42.152 18.260 14.912 1.00 7.36 22 CYS B CA 1
ATOM 1288 C C . CYS B 1 22 ? 42.443 18.811 16.289 1.00 8.66 22 CYS B C 1
ATOM 1289 O O . CYS B 1 22 ? 43.151 18.195 17.078 1.00 9.47 22 CYS B O 1
ATOM 1292 N N . LYS B 1 23 ? 41.876 19.981 16.567 1.00 6.88 23 LYS B N 1
ATOM 1293 C CA . LYS B 1 23 ? 41.988 20.584 17.883 1.00 6.88 23 LYS B CA 1
ATOM 1294 C C . LYS B 1 23 ? 40.854 19.868 18.618 1.00 6.23 23 LYS B C 1
ATOM 1295 O O . LYS B 1 23 ? 39.809 19.592 18.023 1.00 6.94 23 LYS B O 1
ATOM 1301 N N . VAL B 1 24 ? 41.063 19.540 19.889 1.00 6.54 24 VAL B N 1
ATOM 1302 C CA . VAL B 1 24 ? 40.048 18.836 20.665 1.00 7.26 24 VAL B CA 1
ATOM 1303 C C . VAL B 1 24 ? 39.480 19.751 21.740 1.00 6.43 24 VAL B C 1
ATOM 1304 O O . VAL B 1 24 ? 40.219 20.290 22.563 1.00 7.96 24 VAL B O 1
ATOM 1308 N N . LEU B 1 25 ? 38.159 19.906 21.731 1.00 6.63 25 LEU B N 1
ATOM 1309 C CA . LEU B 1 25 ? 37.479 20.780 22.678 1.00 6.43 25 LEU B CA 1
ATOM 1310 C C . LEU B 1 25 ? 36.500 20.044 23.577 1.00 7.16 25 LEU B C 1
ATOM 1311 O O . LEU B 1 25 ? 35.993 18.980 23.222 1.00 6.81 25 LEU B O 1
ATOM 1316 N N . LEU B 1 26 ? 36.242 20.630 24.742 1.00 6.19 26 LEU B N 1
ATOM 1317 C CA . LEU B 1 26 ? 35.272 20.097 25.693 1.00 7.20 26 LEU B CA 1
ATOM 1318 C C . LEU B 1 26 ? 34.176 21.148 25.859 1.00 6.76 26 LEU B C 1
ATOM 1319 O O . LEU B 1 26 ? 34.455 22.293 26.213 1.00 7.88 26 LEU B O 1
ATOM 1324 N N . ILE B 1 27 ? 32.936 20.764 25.580 1.00 6.72 27 ILE B N 1
ATOM 1325 C CA . ILE B 1 27 ? 31.801 21.669 25.737 1.00 8.00 27 ILE B CA 1
ATOM 1326 C C . ILE B 1 27 ? 31.636 21.903 27.242 1.00 9.09 27 ILE B C 1
ATOM 1327 O O . ILE B 1 27 ? 31.661 20.962 28.029 1.00 10.03 27 ILE B O 1
ATOM 1332 N N . LYS B 1 28 ? 31.482 23.160 27.640 1.00 8.76 28 LYS B N 1
ATOM 1333 C CA . LYS B 1 28 ? 31.356 23.489 29.055 1.00 10.04 28 LYS B CA 1
ATOM 1334 C C . LYS B 1 28 ? 30.052 23.054 29.715 1.00 10.13 28 LYS B C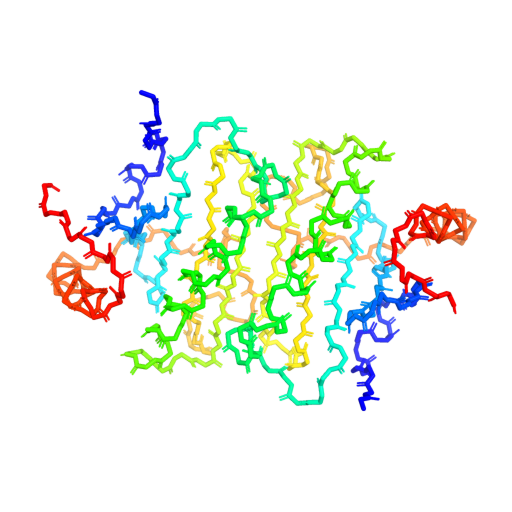 1
ATOM 1335 O O . LYS B 1 28 ? 29.996 22.911 30.938 1.00 11.23 28 LYS B O 1
ATOM 1341 N N . GLU B 1 29 ? 29.014 22.830 28.917 1.00 10.33 29 GLU B N 1
ATOM 1342 C CA . GLU B 1 29 ? 27.731 22.389 29.456 1.00 10.86 29 GLU B CA 1
ATOM 1343 C C . GLU B 1 29 ? 27.887 21.085 30.230 1.00 11.22 29 GLU B C 1
ATOM 1344 O O . GLU B 1 29 ? 28.677 20.216 29.862 1.00 9.40 29 GLU B O 1
ATOM 1350 N N . ASP B 1 30 ? 27.115 20.956 31.304 1.00 10.60 30 ASP B N 1
ATOM 1351 C CA . ASP B 1 30 ? 27.161 19.778 32.155 1.00 11.80 30 ASP B CA 1
ATOM 1352 C C . ASP B 1 30 ? 26.373 18.604 31.581 1.00 12.26 30 ASP B C 1
ATOM 1353 O O . ASP B 1 30 ? 25.321 18.227 32.096 1.00 12.53 30 ASP B O 1
ATOM 1358 N N . ILE B 1 31 ? 26.895 18.031 30.503 1.00 11.79 31 ILE B N 1
ATOM 1359 C CA . ILE B 1 31 ? 26.263 16.893 29.847 1.00 12.22 31 ILE B CA 1
ATOM 1360 C C . ILE B 1 31 ? 27.324 16.210 28.997 1.00 11.57 31 ILE B C 1
ATOM 1361 O O . ILE B 1 31 ? 28.230 16.867 28.493 1.00 12.28 31 ILE B O 1
ATOM 1366 N N . GLY B 1 32 ? 27.232 14.893 28.855 1.00 11.84 32 GLY B N 1
ATOM 1367 C CA . GLY B 1 32 ? 28.211 14.186 28.049 1.00 10.27 32 GLY B CA 1
ATOM 1368 C C . GLY B 1 32 ? 29.105 13.261 28.855 1.00 9.53 32 GLY B C 1
ATOM 1369 O O . GLY B 1 32 ? 28.601 12.389 29.560 1.00 11.14 32 GLY B O 1
ATOM 1370 N N . PRO B 1 33 ? 30.436 13.448 28.821 1.00 9.13 33 PRO B N 1
ATOM 1371 C CA . PRO B 1 33 ? 31.207 14.463 28.095 1.00 8.69 33 PRO B CA 1
ATOM 1372 C C . PRO B 1 33 ? 30.860 14.676 26.625 1.00 7.73 33 PRO B C 1
ATOM 1373 O O . PRO B 1 33 ? 30.594 13.733 25.879 1.00 8.32 33 PRO B O 1
ATOM 1377 N N . TRP B 1 34 ? 30.869 15.944 26.235 1.00 7.43 34 TRP B N 1
ATOM 1378 C CA . TRP B 1 34 ? 30.569 16.377 24.876 1.00 7.90 34 TRP B CA 1
ATOM 1379 C C . TRP B 1 34 ? 31.861 17.001 24.351 1.00 7.42 34 TRP B C 1
ATOM 1380 O O . TRP B 1 34 ? 32.250 18.092 24.776 1.00 8.09 34 TRP B O 1
ATOM 1391 N N . LEU B 1 35 ? 32.528 16.293 23.444 1.00 7.15 35 LEU B N 1
ATOM 1392 C CA . LEU B 1 35 ? 33.776 16.766 22.868 1.00 5.33 35 LEU B CA 1
ATOM 1393 C C . LEU B 1 35 ? 33.553 17.202 21.429 1.00 6.11 35 LEU B C 1
ATOM 1394 O O . LEU B 1 35 ? 32.568 16.818 20.794 1.00 5.98 35 LEU B O 1
ATOM 1399 N N . ILE B 1 36 ? 34.465 18.023 20.924 1.00 5.52 36 ILE B N 1
ATOM 1400 C CA . ILE B 1 36 ? 34.366 18.497 19.555 1.00 5.40 36 ILE B CA 1
ATOM 1401 C C . ILE B 1 36 ? 35.740 18.510 18.906 1.00 5.26 36 ILE B C 1
ATOM 1402 O O . ILE B 1 36 ? 36.700 19.023 19.480 1.00 6.90 36 ILE B O 1
ATOM 1407 N N . LEU B 1 37 ? 35.833 17.925 17.719 1.00 5.58 37 LEU B N 1
ATOM 1408 C CA . LEU B 1 37 ? 37.084 17.908 16.971 1.00 5.34 37 LEU B CA 1
ATOM 1409 C C . LEU B 1 37 ? 36.983 18.939 15.864 1.00 5.62 37 LEU B C 1
ATOM 1410 O O . LEU B 1 37 ? 36.002 18.961 15.118 1.00 6.05 37 LEU B O 1
ATOM 1415 N N . VAL B 1 38 ? 37.995 19.796 15.771 1.00 5.37 38 VAL B N 1
ATOM 1416 C CA . VAL B 1 38 ? 38.025 20.846 14.760 1.00 6.16 38 VAL B CA 1
ATOM 1417 C C . VAL B 1 38 ? 39.283 20.745 13.900 1.00 6.80 38 VAL B C 1
ATOM 1418 O O . VAL B 1 38 ? 40.371 21.107 14.345 1.00 7.14 38 VAL B O 1
ATOM 1422 N N . PRO B 1 39 ? 39.152 20.238 12.664 1.00 7.02 39 PRO B N 1
ATOM 1423 C CA . PRO B 1 39 ? 40.317 20.118 11.777 1.00 7.14 39 PRO B CA 1
ATOM 1424 C C . PRO B 1 39 ? 40.940 21.502 11.621 1.00 8.07 39 PRO B C 1
ATOM 1425 O O . PRO B 1 39 ? 40.246 22.457 11.285 1.00 8.07 39 PRO B O 1
ATOM 1429 N N . ARG B 1 40 ? 42.240 21.618 11.864 1.00 8.79 40 ARG B N 1
ATOM 1430 C CA . ARG B 1 40 ? 42.892 22.919 11.757 1.00 9.08 40 ARG B CA 1
ATOM 1431 C C . ARG B 1 40 ? 43.257 23.264 10.318 1.00 10.69 40 ARG B C 1
ATOM 1432 O O . ARG B 1 40 ? 44.429 23.309 9.926 1.00 11.64 40 ARG B O 1
ATOM 1440 N N . ILE B 1 41 ? 42.207 23.506 9.540 1.00 11.52 41 ILE B N 1
ATOM 1441 C CA . ILE B 1 41 ? 42.306 23.864 8.135 1.00 13.78 41 ILE B CA 1
ATOM 1442 C C . ILE B 1 41 ? 41.407 25.083 7.963 1.00 14.18 41 ILE B C 1
ATOM 1443 O O . ILE B 1 41 ? 40.245 25.067 8.368 1.00 15.81 41 ILE B O 1
ATOM 1448 N N . GLU B 1 42 ? 41.949 26.139 7.369 1.00 15.92 42 GLU B N 1
ATOM 1449 C CA . GLU B 1 42 ? 41.204 27.377 7.173 1.00 17.69 42 GLU B CA 1
ATOM 1450 C C . GLU B 1 42 ? 40.013 27.253 6.224 1.00 18.82 42 GLU B C 1
ATOM 1451 O O . GLU B 1 42 ? 40.065 26.524 5.232 1.00 18.38 42 GLU B O 1
ATOM 1457 N N . GLU B 1 43 ? 38.942 27.972 6.551 1.00 20.04 43 GLU B N 1
ATOM 1458 C CA . GLU B 1 43 ? 37.722 28.007 5.744 1.00 22.63 43 GLU B CA 1
ATOM 1459 C C . GLU B 1 43 ? 37.200 26.645 5.294 1.00 22.19 43 GLU B C 1
ATOM 1460 O O . GLU B 1 43 ? 36.983 26.426 4.104 1.00 23.62 43 GLU B O 1
ATOM 1466 N N . LEU B 1 44 ? 36.982 25.737 6.237 1.00 21.66 44 LEU B N 1
ATOM 1467 C CA . LEU B 1 44 ? 36.482 24.407 5.903 1.00 20.80 44 LEU B CA 1
ATOM 1468 C C . LEU B 1 44 ? 35.006 24.302 6.293 1.00 19.85 44 LEU B C 1
ATOM 1469 O O . LEU B 1 44 ? 34.646 24.555 7.444 1.00 20.08 44 LEU B O 1
ATOM 1474 N N . LYS B 1 45 ? 34.156 23.933 5.335 1.00 18.80 45 LYS B N 1
ATOM 1475 C CA . LYS B 1 45 ? 32.718 23.824 5.586 1.00 18.12 45 LYS B CA 1
ATOM 1476 C C . LYS B 1 45 ? 32.183 22.401 5.739 1.00 16.40 45 LYS B C 1
ATOM 1477 O O . LYS B 1 45 ? 31.439 22.114 6.677 1.00 15.92 45 LYS B O 1
ATOM 1483 N N . GLU B 1 46 ? 32.548 21.518 4.813 1.00 16.02 46 GLU B N 1
ATOM 1484 C CA . GLU B 1 46 ? 32.076 20.137 4.850 1.00 13.47 46 GLU B CA 1
ATOM 1485 C C . GLU B 1 46 ? 33.228 19.137 4.947 1.00 12.64 46 GLU B C 1
ATOM 1486 O O . GLU B 1 46 ? 34.344 19.406 4.494 1.00 12.58 46 GLU B O 1
ATOM 1492 N N . ILE B 1 47 ? 32.948 17.981 5.538 1.00 11.19 47 ILE B N 1
ATOM 1493 C CA . ILE B 1 47 ? 33.951 16.936 5.682 1.00 10.94 47 ILE B CA 1
ATOM 1494 C C . ILE B 1 47 ? 34.512 16.537 4.323 1.00 10.49 47 ILE B C 1
ATOM 1495 O O . ILE B 1 47 ? 35.723 16.378 4.167 1.00 9.22 47 ILE B O 1
ATOM 1500 N N . HIS B 1 48 ? 33.634 16.381 3.337 1.00 9.29 48 HIS B N 1
ATOM 1501 C CA . HIS B 1 48 ? 34.081 15.969 2.014 1.00 10.27 48 HIS B CA 1
ATOM 1502 C C . HIS B 1 48 ? 34.861 17.039 1.262 1.00 10.15 48 HIS B C 1
ATOM 1503 O O . HIS B 1 48 ? 35.348 16.802 0.154 1.00 10.24 48 HIS B O 1
ATOM 1510 N N . HIS B 1 49 ? 34.995 18.213 1.872 1.00 9.86 49 HIS B N 1
ATOM 1511 C CA . HIS B 1 49 ? 35.762 19.294 1.270 1.00 10.53 49 HIS B CA 1
ATOM 1512 C C . HIS B 1 49 ? 37.236 19.088 1.618 1.00 11.72 49 HIS B C 1
ATOM 1513 O O . HIS B 1 49 ? 38.114 19.693 1.003 1.00 13.78 49 HIS B O 1
ATOM 1520 N N . MET B 1 50 ? 37.499 18.245 2.617 1.00 9.86 50 MET B N 1
ATOM 1521 C CA . MET B 1 50 ? 38.875 17.926 3.003 1.00 10.66 50 MET B CA 1
ATOM 1522 C C . MET B 1 50 ? 39.377 16.969 1.927 1.00 9.25 50 MET B C 1
ATOM 1523 O O . MET B 1 50 ? 38.578 16.347 1.230 1.00 10.62 50 MET B O 1
ATOM 1528 N N . THR B 1 51 ? 40.691 16.848 1.777 1.00 10.92 51 THR B N 1
ATOM 1529 C CA . THR B 1 51 ? 41.221 15.913 0.794 1.00 9.44 51 THR B CA 1
ATOM 1530 C C . THR B 1 51 ? 40.971 14.517 1.355 1.00 10.80 51 THR B C 1
ATOM 1531 O O . THR B 1 51 ? 40.728 14.363 2.555 1.00 10.06 51 THR B O 1
ATOM 1535 N N . ASP B 1 52 ? 41.030 13.499 0.504 1.00 10.83 52 ASP B N 1
ATOM 1536 C CA . ASP B 1 52 ? 40.800 12.138 0.971 1.00 11.46 52 ASP B CA 1
ATOM 1537 C C . ASP B 1 52 ? 41.760 11.780 2.102 1.00 10.71 52 ASP B C 1
ATOM 1538 O O . ASP B 1 52 ? 41.374 11.129 3.072 1.00 10.86 52 ASP B O 1
ATOM 1543 N N . GLU B 1 53 ? 43.009 12.219 1.977 1.00 10.25 53 GLU B N 1
ATOM 1544 C CA . GLU B 1 53 ? 44.016 11.927 2.989 1.00 9.33 53 GLU B CA 1
ATOM 1545 C C . GLU B 1 53 ? 43.728 12.649 4.306 1.00 9.09 53 GLU B C 1
ATOM 1546 O O . GLU B 1 53 ? 43.963 12.100 5.382 1.00 8.98 53 GLU B O 1
ATOM 1552 N N . GLN B 1 54 ? 43.240 13.885 4.231 1.00 8.11 54 GLN B N 1
ATOM 1553 C CA . GLN B 1 54 ? 42.903 14.618 5.445 1.00 7.75 54 GLN B CA 1
ATOM 1554 C C . GLN B 1 54 ? 41.736 13.904 6.115 1.00 7.44 54 GLN B C 1
ATOM 1555 O O . GLN B 1 54 ? 41.677 13.805 7.339 1.00 6.92 54 GLN B O 1
ATOM 1561 N N . GLN B 1 55 ? 40.814 13.394 5.303 1.00 7.50 55 GLN B N 1
ATOM 1562 C CA . GLN B 1 55 ? 39.656 12.675 5.825 1.00 7.35 55 GLN B CA 1
ATOM 1563 C C . GLN B 1 55 ? 40.095 11.422 6.573 1.00 7.43 55 GLN B C 1
ATOM 1564 O O . GLN B 1 55 ? 39.515 11.069 7.602 1.00 8.86 55 GLN B O 1
ATOM 1570 N N . ILE B 1 56 ? 41.118 10.748 6.052 1.00 8.30 56 ILE B N 1
ATOM 1571 C CA . ILE B 1 56 ? 41.634 9.542 6.685 1.00 8.92 56 ILE B CA 1
ATOM 1572 C C . ILE B 1 56 ? 42.212 9.863 8.064 1.00 8.04 56 ILE B C 1
ATOM 1573 O O . ILE B 1 56 ? 41.928 9.165 9.035 1.00 8.07 56 ILE B O 1
ATOM 1578 N N . GLN B 1 57 ? 43.003 10.930 8.155 1.00 7.75 57 GLN B N 1
ATOM 1579 C CA . GLN B 1 57 ? 43.585 11.323 9.436 1.00 7.02 57 GLN B CA 1
ATOM 1580 C C . GLN B 1 57 ? 42.463 11.719 10.394 1.00 6.73 57 GLN B C 1
ATOM 1581 O O . GLN B 1 57 ? 42.511 11.410 11.584 1.00 7.86 57 GLN B O 1
ATOM 1587 N N . PHE B 1 58 ? 41.448 12.400 9.865 1.00 7.00 58 PHE B N 1
ATOM 1588 C CA . PHE B 1 58 ? 40.317 12.816 10.685 1.00 7.32 58 PHE B CA 1
ATOM 1589 C C . PHE B 1 58 ? 39.585 11.628 11.300 1.00 7.06 58 PHE B C 1
ATOM 1590 O O . PHE B 1 58 ? 39.308 11.617 12.499 1.00 5.39 58 PHE B O 1
ATOM 1598 N N . ILE B 1 59 ? 39.260 10.629 10.485 1.00 6.96 59 ILE B N 1
ATOM 1599 C CA . ILE B 1 59 ? 38.530 9.483 11.007 1.00 6.92 59 ILE B CA 1
ATOM 1600 C C . ILE B 1 59 ? 39.360 8.700 12.021 1.00 7.28 59 ILE B C 1
ATOM 1601 O O . ILE B 1 59 ? 38.818 8.121 12.963 1.00 7.48 59 ILE B O 1
ATOM 1606 N N . LYS B 1 60 ? 40.677 8.691 11.842 1.00 6.12 60 LYS B N 1
ATOM 1607 C CA . LYS B 1 60 ? 41.544 8.000 12.789 1.00 8.25 60 LYS B CA 1
ATOM 1608 C C . LYS B 1 60 ? 41.464 8.713 14.140 1.00 7.03 60 LYS B C 1
ATOM 1609 O O . LYS B 1 60 ? 41.345 8.074 15.187 1.00 7.31 60 LYS B O 1
ATOM 1615 N N . GLU B 1 61 ? 41.519 10.040 14.108 1.00 5.90 61 GLU B N 1
ATOM 1616 C CA . GLU B 1 61 ? 41.440 10.836 15.326 1.00 6.03 61 GLU B CA 1
ATOM 1617 C C . GLU B 1 61 ? 40.049 10.727 15.947 1.00 6.05 61 GLU B C 1
ATOM 1618 O O . GLU B 1 61 ? 39.910 10.630 17.170 1.00 7.78 61 GLU B O 1
ATOM 1624 N N . SER B 1 62 ? 39.024 10.731 15.099 1.00 6.45 62 SER B N 1
ATOM 1625 C CA . SER B 1 62 ? 37.644 10.611 15.554 1.00 7.83 62 SER B CA 1
ATOM 1626 C C . SER B 1 62 ? 37.446 9.297 16.312 1.00 6.02 62 SER B C 1
ATOM 1627 O O . SER B 1 62 ? 36.900 9.282 17.415 1.00 6.41 62 SER B O 1
ATOM 1630 N N . SER B 1 63 ? 37.897 8.193 15.725 1.00 6.66 63 SER B N 1
ATOM 1631 C CA . SER B 1 63 ? 37.745 6.896 16.373 1.00 7.32 63 SER B CA 1
ATOM 1632 C C . SER B 1 63 ? 38.574 6.753 17.644 1.00 7.44 63 SER B C 1
ATOM 1633 O O . SER B 1 63 ? 38.170 6.055 18.575 1.00 8.74 63 SER B O 1
ATOM 1636 N N . ALA B 1 64 ? 39.729 7.411 17.692 1.00 7.81 64 ALA B N 1
ATOM 1637 C CA . ALA B 1 64 ? 40.565 7.357 18.884 1.00 6.90 64 ALA B CA 1
ATOM 1638 C C . ALA B 1 64 ? 39.850 8.070 20.031 1.00 7.19 64 ALA B C 1
ATOM 1639 O O . ALA B 1 64 ? 39.869 7.606 21.170 1.00 7.78 64 ALA B O 1
ATOM 1641 N N . VAL B 1 65 ? 39.227 9.204 19.728 1.00 6.00 65 VAL B N 1
ATOM 1642 C CA . VAL B 1 65 ? 38.507 9.959 20.745 1.00 6.76 65 VAL B CA 1
ATOM 1643 C C . VAL B 1 65 ? 37.240 9.213 21.171 1.00 7.88 65 VAL B C 1
ATOM 1644 O O . VAL B 1 65 ? 36.884 9.208 22.350 1.00 7.49 65 VAL B O 1
ATOM 1648 N N . ALA B 1 66 ? 36.570 8.570 20.219 1.00 7.35 66 ALA B N 1
ATOM 1649 C CA . ALA B 1 66 ? 35.358 7.815 20.530 1.00 7.18 66 ALA B CA 1
ATOM 1650 C C . ALA B 1 66 ? 35.680 6.654 21.471 1.00 8.17 66 ALA B C 1
ATOM 1651 O O . ALA B 1 66 ? 34.944 6.393 22.426 1.00 8.69 66 ALA B O 1
ATOM 1653 N N . GLN B 1 67 ? 36.784 5.960 21.208 1.00 7.74 67 GLN B N 1
ATOM 1654 C CA . GLN B 1 67 ? 37.186 4.846 22.058 1.00 7.65 67 GLN B CA 1
ATOM 1655 C C . GLN B 1 67 ? 37.517 5.388 23.448 1.00 7.75 67 GLN B C 1
ATOM 1656 O O . GLN B 1 67 ? 37.264 4.735 24.455 1.00 8.06 67 GLN B O 1
ATOM 1662 N N . LEU B 1 68 ? 38.079 6.592 23.499 1.00 7.52 68 LEU B N 1
ATOM 1663 C CA . LEU B 1 68 ? 38.415 7.206 24.778 1.00 7.33 68 LEU B CA 1
ATOM 1664 C C . LEU B 1 68 ? 37.135 7.436 25.581 1.00 8.39 68 LEU B C 1
ATOM 1665 O O . LEU B 1 68 ? 37.099 7.185 26.784 1.00 8.09 68 LEU B O 1
ATOM 1670 N N . LEU B 1 69 ? 36.082 7.910 24.922 1.00 7.66 69 LEU B N 1
ATOM 1671 C CA . LEU B 1 69 ? 34.825 8.142 25.623 1.00 7.54 69 LEU B CA 1
ATOM 1672 C C . LEU B 1 69 ? 34.268 6.815 26.126 1.00 7.65 69 LEU B C 1
ATOM 1673 O O . LEU B 1 69 ? 33.740 6.736 27.233 1.00 8.47 69 LEU B O 1
ATOM 1678 N N . GLU B 1 70 ? 34.403 5.769 25.318 1.00 9.01 70 GLU B N 1
ATOM 1679 C CA . GLU B 1 70 ? 33.902 4.454 25.703 1.00 10.86 70 GLU B CA 1
ATOM 1680 C C . GLU B 1 70 ? 34.658 3.882 26.895 1.00 11.62 70 GLU B C 1
ATOM 1681 O O . GLU B 1 70 ? 34.056 3.314 27.809 1.00 13.26 70 GLU B O 1
ATOM 1687 N N . ASP B 1 71 ? 35.976 4.037 26.892 1.00 11.75 71 ASP B N 1
ATOM 1688 C CA . ASP B 1 71 ? 36.805 3.502 27.968 1.00 12.03 71 ASP B CA 1
ATOM 1689 C C . ASP B 1 71 ? 36.665 4.192 29.317 1.00 10.88 71 ASP B C 1
ATOM 1690 O O . ASP B 1 71 ? 36.818 3.555 30.359 1.00 12.73 71 ASP B O 1
ATOM 1695 N N . ASN B 1 72 ? 36.372 5.486 29.302 1.00 9.89 72 ASN B N 1
ATOM 1696 C CA . ASN B 1 72 ? 36.279 6.253 30.536 1.00 10.98 72 ASN B CA 1
ATOM 1697 C C . ASN B 1 72 ? 34.902 6.561 31.102 1.00 11.57 72 ASN B C 1
ATOM 1698 O O . ASN B 1 72 ? 34.754 6.725 32.314 1.00 14.72 72 ASN B O 1
ATOM 1703 N N . PHE B 1 73 ? 33.887 6.631 30.251 1.00 11.02 73 PHE B N 1
ATOM 1704 C CA . PHE B 1 73 ? 32.566 6.994 30.740 1.00 11.46 73 PHE B CA 1
ATOM 1705 C C . PHE B 1 73 ? 31.469 5.963 30.525 1.00 13.37 73 PHE B C 1
ATOM 1706 O O . PHE B 1 73 ? 30.314 6.207 30.873 1.00 15.12 73 PHE B O 1
ATOM 1714 N N . SER B 1 74 ? 31.844 4.814 29.969 1.00 15.20 74 SER B N 1
ATOM 1715 C CA . SER B 1 74 ? 30.910 3.724 29.695 1.00 16.07 74 SER B CA 1
ATOM 1716 C C . SER B 1 74 ? 29.522 4.237 29.317 1.00 14.64 74 SER B C 1
ATOM 1717 O O . SER B 1 74 ? 28.532 3.960 29.998 1.00 13.99 74 SER B O 1
ATOM 1720 N N . PRO B 1 75 ? 29.436 4.998 28.219 1.00 13.22 75 PRO B N 1
ATOM 1721 C CA . PRO B 1 75 ? 28.150 5.537 27.777 1.00 12.21 75 PRO B CA 1
ATOM 1722 C C . PRO B 1 75 ? 27.241 4.447 27.225 1.00 11.44 75 PRO B C 1
ATOM 1723 O O . PRO B 1 75 ? 27.707 3.385 26.812 1.00 11.95 75 PRO B O 1
ATOM 1727 N N . ASP B 1 76 ? 25.940 4.705 27.237 1.00 10.58 76 ASP B N 1
ATOM 1728 C CA . ASP B 1 76 ? 24.992 3.744 26.696 1.00 11.90 76 ASP B CA 1
ATOM 1729 C C . ASP B 1 76 ? 25.118 3.792 25.178 1.00 11.62 76 ASP B C 1
ATOM 1730 O O . ASP B 1 76 ? 24.854 2.812 24.483 1.00 12.39 76 ASP B O 1
ATOM 1735 N N . LYS B 1 77 ? 25.551 4.941 24.668 1.00 10.42 77 LYS B N 1
ATOM 1736 C CA . LYS B 1 77 ? 25.729 5.116 23.234 1.00 9.63 77 LYS B CA 1
ATOM 1737 C C . LYS B 1 77 ? 26.572 6.359 22.980 1.00 7.95 77 LYS B C 1
ATOM 1738 O O . LYS B 1 77 ? 26.609 7.277 23.796 1.00 9.81 77 LYS B O 1
ATOM 1744 N N . ILE B 1 78 ? 27.278 6.375 21.858 1.00 8.61 78 ILE B N 1
ATOM 1745 C CA . ILE B 1 78 ? 28.070 7.535 21.501 1.00 8.03 78 ILE B CA 1
ATOM 1746 C C . ILE B 1 78 ? 27.402 8.143 20.273 1.00 7.96 78 ILE B C 1
ATOM 1747 O O . ILE B 1 78 ? 26.898 7.420 19.415 1.00 7.61 78 ILE B O 1
ATOM 1752 N N . ASN B 1 79 ? 27.357 9.467 20.213 1.00 6.29 79 ASN B N 1
ATOM 1753 C CA . ASN B 1 79 ? 26.769 10.155 19.070 1.00 6.61 79 ASN B CA 1
ATOM 1754 C C . ASN B 1 79 ? 27.832 11.021 18.418 1.00 6.60 79 ASN B C 1
ATOM 1755 O O . ASN B 1 79 ? 28.562 11.737 19.100 1.00 6.98 79 ASN B O 1
ATOM 1760 N N . ILE B 1 80 ? 27.924 10.948 17.098 1.00 5.95 80 ILE B N 1
ATOM 1761 C CA . ILE B 1 80 ? 28.887 11.759 16.374 1.00 7.40 80 ILE B CA 1
ATOM 1762 C C . ILE B 1 80 ? 28.115 12.547 15.331 1.00 6.82 80 ILE B C 1
ATOM 1763 O O . ILE B 1 80 ? 27.258 12.005 14.631 1.00 7.47 80 ILE B O 1
ATOM 1768 N N . GLY B 1 81 ? 28.401 13.837 15.237 1.00 6.29 81 GLY B N 1
ATOM 1769 C CA . GLY B 1 81 ? 27.687 14.643 14.273 1.00 6.48 81 GLY B CA 1
ATOM 1770 C C . GLY B 1 81 ? 28.408 15.875 13.776 1.00 6.47 81 GLY B C 1
ATOM 1771 O O . GLY B 1 81 ? 29.118 16.558 14.516 1.00 6.01 81 GLY B O 1
ATOM 1772 N N . ALA B 1 82 ? 28.224 16.141 12.489 1.00 7.31 82 ALA B N 1
ATOM 1773 C CA . ALA B 1 82 ? 28.797 17.308 11.846 1.00 8.76 82 ALA B CA 1
ATOM 1774 C C . ALA B 1 82 ? 27.596 18.033 11.250 1.00 8.04 82 ALA B C 1
ATOM 1775 O O . ALA B 1 82 ? 27.023 17.583 10.258 1.00 7.71 82 ALA B O 1
ATOM 1777 N N . LEU B 1 83 ? 27.189 19.127 11.887 1.00 9.69 83 LEU B N 1
ATOM 1778 C CA . LEU B 1 83 ? 26.051 19.904 11.409 1.00 9.22 83 LEU B CA 1
ATOM 1779 C C . LEU B 1 83 ? 26.532 21.226 10.834 1.00 9.28 83 LEU B C 1
ATOM 1780 O O . LEU B 1 83 ? 26.555 21.397 9.620 1.00 9.82 83 LEU B O 1
ATOM 1785 N N . GLY B 1 84 ? 26.910 22.155 11.708 1.00 8.82 84 GLY B N 1
ATOM 1786 C CA . GLY B 1 84 ? 27.417 23.441 11.263 1.00 8.96 84 GLY B CA 1
ATOM 1787 C C . GLY B 1 84 ? 26.457 24.351 10.522 1.00 8.67 84 GLY B C 1
ATOM 1788 O O . GLY B 1 84 ? 26.873 25.090 9.633 1.00 9.70 84 GLY B O 1
ATOM 1789 N N . ASN B 1 85 ? 25.181 24.324 10.886 1.00 10.71 85 ASN B N 1
ATOM 1790 C CA . ASN B 1 85 ? 24.217 25.178 10.211 1.00 12.14 85 ASN B CA 1
ATOM 1791 C C . ASN B 1 85 ? 24.435 26.649 10.561 1.00 13.50 85 ASN B C 1
ATOM 1792 O O . ASN B 1 85 ? 24.253 27.519 9.708 1.00 14.89 85 ASN B O 1
ATOM 1797 N N . LEU B 1 86 ? 24.840 26.916 11.804 1.00 15.25 86 LEU B N 1
ATOM 1798 C CA . LEU B 1 86 ? 25.080 28.285 12.270 1.00 16.79 86 LEU B CA 1
ATOM 1799 C C . LEU B 1 86 ? 26.563 28.665 12.280 1.00 16.00 86 LEU B C 1
ATOM 1800 O O . LEU B 1 86 ? 26.948 29.684 11.708 1.00 17.43 86 LEU B O 1
ATOM 1805 N N . VAL B 1 87 ? 27.388 27.857 12.942 1.00 14.72 87 VAL B N 1
ATOM 1806 C CA . VAL B 1 87 ? 28.826 28.113 12.999 1.00 14.85 87 VAL B CA 1
ATOM 1807 C C . VAL B 1 87 ? 29.436 27.460 11.763 1.00 14.52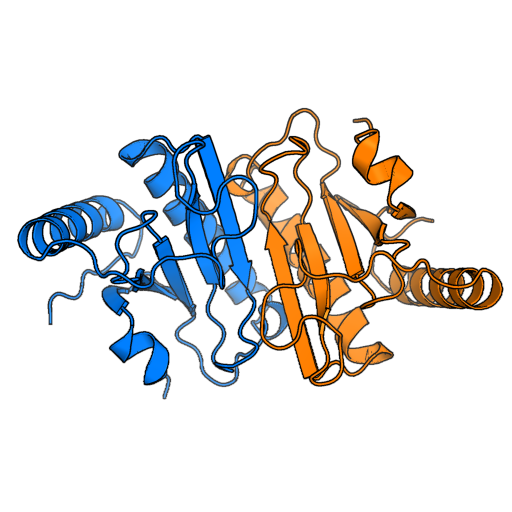 87 VAL B C 1
ATOM 1808 O O . VAL B 1 87 ? 29.433 26.236 11.632 1.00 14.68 87 VAL B O 1
ATOM 1812 N N . PRO B 1 88 ? 29.976 28.276 10.844 1.00 15.68 88 PRO B N 1
ATOM 1813 C CA . PRO B 1 88 ? 30.587 27.809 9.595 1.00 15.16 88 PRO B CA 1
ATOM 1814 C C . PRO B 1 88 ? 31.823 26.918 9.696 1.00 15.80 88 PRO B C 1
ATOM 1815 O O . PRO B 1 88 ? 32.010 26.025 8.869 1.00 19.16 88 PRO B O 1
ATOM 1819 N N . GLN B 1 89 ? 32.659 27.147 10.702 1.00 13.47 89 GLN B N 1
ATOM 1820 C CA . GLN B 1 89 ? 33.874 26.354 10.871 1.00 12.09 89 GLN B CA 1
ATOM 1821 C C . GLN B 1 89 ? 33.590 24.875 11.127 1.00 11.46 89 GLN B C 1
ATOM 1822 O O . GLN B 1 89 ? 32.971 24.520 12.127 1.00 11.94 89 GLN B O 1
ATOM 1828 N N . LEU B 1 90 ? 34.054 24.011 10.228 1.00 8.67 90 LEU B N 1
ATOM 1829 C CA . LEU B 1 90 ? 33.837 22.576 10.384 1.00 7.73 90 LEU B CA 1
ATOM 1830 C C . LEU B 1 90 ? 34.265 22.058 11.754 1.00 6.78 90 LEU B C 1
ATOM 1831 O O . LEU B 1 90 ? 35.404 22.237 12.175 1.00 6.61 90 LEU B O 1
ATOM 1836 N N . HIS B 1 91 ? 33.339 21.407 12.443 1.00 6.75 91 HIS B N 1
ATOM 1837 C CA . HIS B 1 91 ? 33.625 20.833 13.748 1.00 5.67 91 HIS B CA 1
ATOM 1838 C C . HIS B 1 91 ? 32.748 19.606 13.910 1.00 6.27 91 HIS B C 1
ATOM 1839 O O . HIS B 1 91 ? 31.587 19.605 13.505 1.00 8.20 91 HIS B O 1
ATOM 1846 N N . ILE B 1 92 ? 33.314 18.550 14.478 1.00 5.13 92 ILE B N 1
ATOM 1847 C CA . ILE B 1 92 ? 32.574 17.310 14.631 1.00 5.21 92 ILE B CA 1
ATOM 1848 C C . ILE B 1 92 ? 32.357 16.925 16.088 1.00 6.17 92 ILE B C 1
ATOM 1849 O O . ILE B 1 92 ? 33.310 16.675 16.834 1.00 5.76 92 ILE B O 1
ATOM 1854 N N . HIS B 1 93 ? 31.088 16.885 16.479 1.00 5.00 93 HIS B N 1
ATOM 1855 C CA . HIS B 1 93 ? 30.694 16.536 17.838 1.00 5.35 93 HIS B CA 1
ATOM 1856 C C . HIS B 1 93 ? 30.888 15.051 18.121 1.00 5.60 93 HIS B C 1
ATOM 1857 O O . HIS B 1 93 ? 30.577 14.207 17.285 1.00 6.01 93 HIS B O 1
ATOM 1864 N N . HIS B 1 94 ? 31.398 14.751 19.312 1.00 6.27 94 HIS B N 1
ATOM 1865 C CA . HIS B 1 94 ? 31.589 13.379 19.783 1.00 4.90 94 HIS B CA 1
ATOM 1866 C C . HIS B 1 94 ? 31.013 13.413 21.196 1.00 5.43 94 HIS B C 1
ATOM 1867 O O . HIS B 1 94 ? 31.626 13.964 22.111 1.00 6.59 94 HIS B O 1
ATOM 1874 N N . ILE B 1 95 ? 29.832 12.826 21.373 1.00 5.31 95 ILE B N 1
ATOM 1875 C CA . ILE B 1 95 ? 29.143 12.880 22.659 1.00 5.56 95 ILE B CA 1
ATOM 1876 C C . ILE B 1 95 ? 28.804 11.547 23.315 1.00 5.74 95 ILE B C 1
ATOM 1877 O O . ILE B 1 95 ? 28.276 10.644 22.669 1.00 7.80 95 ILE B O 1
ATOM 1882 N N . ALA B 1 96 ? 29.096 11.439 24.609 1.00 6.69 96 ALA B N 1
ATOM 1883 C CA . ALA B 1 96 ? 28.759 10.240 25.365 1.00 6.25 96 ALA B CA 1
ATOM 1884 C C . ALA B 1 96 ? 27.293 10.433 25.755 1.00 6.89 96 ALA B C 1
ATOM 1885 O O . ALA B 1 96 ? 26.931 11.467 26.320 1.00 8.19 96 ALA B O 1
ATOM 1887 N N . ARG B 1 97 ? 26.453 9.455 25.437 1.00 7.16 97 ARG B N 1
ATOM 1888 C CA . ARG B 1 97 ? 25.029 9.544 25.745 1.00 7.32 97 ARG B CA 1
ATOM 1889 C C . ARG B 1 97 ? 24.603 8.505 26.774 1.00 9.80 97 ARG B C 1
ATOM 1890 O O . ARG B 1 97 ? 25.186 7.426 26.856 1.00 9.08 97 ARG B O 1
ATOM 1898 N N . PHE B 1 98 ? 23.580 8.848 27.553 1.00 8.92 98 PHE B N 1
ATOM 1899 C CA . PHE B 1 98 ? 23.044 7.958 28.579 1.00 10.93 98 PHE B CA 1
ATOM 1900 C C . PHE B 1 98 ? 21.518 7.988 28.538 1.00 12.02 98 PHE B C 1
ATOM 1901 O O . PHE B 1 98 ? 20.917 9.011 28.204 1.00 12.77 98 PHE B O 1
ATOM 1909 N N . THR B 1 99 ? 20.892 6.865 28.876 1.00 13.46 99 THR B N 1
ATOM 1910 C CA . THR B 1 99 ? 19.435 6.785 28.873 1.00 14.49 99 THR B CA 1
ATOM 1911 C C . THR B 1 99 ? 18.861 7.754 29.897 1.00 15.20 99 THR B C 1
ATOM 1912 O O . THR B 1 99 ? 17.670 8.068 29.871 1.00 15.30 99 THR B O 1
ATOM 1916 N N . THR B 1 100 ? 19.717 8.233 30.792 1.00 15.51 100 THR B N 1
ATOM 1917 C CA . THR B 1 100 ? 19.294 9.158 31.834 1.00 15.72 100 THR B CA 1
ATOM 1918 C C . THR B 1 100 ? 19.560 10.634 31.535 1.00 15.73 100 THR B C 1
ATOM 1919 O O . THR B 1 100 ? 19.167 11.495 32.328 1.00 16.58 100 THR B O 1
ATOM 1923 N N . ASP B 1 101 ? 20.217 10.956 30.420 1.00 14.68 101 ASP B N 1
ATOM 1924 C CA . ASP B 1 101 ? 20.466 12.372 30.167 1.00 13.85 101 ASP B CA 1
ATOM 1925 C C . ASP B 1 101 ? 19.215 13.109 29.696 1.00 13.36 101 ASP B C 1
ATOM 1926 O O . ASP B 1 101 ? 18.273 12.505 29.182 1.00 13.68 101 ASP B O 1
ATOM 1931 N N . VAL B 1 102 ? 19.203 14.419 29.908 1.00 13.87 102 VAL B N 1
ATOM 1932 C CA . VAL B 1 102 ? 18.051 15.253 29.576 1.00 14.54 102 VAL B CA 1
ATOM 1933 C C . VAL B 1 102 ? 17.500 15.203 28.155 1.00 13.90 102 VAL B C 1
ATOM 1934 O O . VAL B 1 102 ? 16.336 15.535 27.934 1.00 15.23 102 VAL B O 1
ATOM 1938 N N . ALA B 1 103 ? 18.313 14.787 27.192 1.00 12.33 103 ALA B N 1
ATOM 1939 C CA . ALA B 1 103 ? 17.865 14.753 25.804 1.00 10.76 103 ALA B CA 1
ATOM 1940 C C . ALA B 1 103 ? 17.497 13.371 25.274 1.00 10.63 103 ALA B C 1
ATOM 1941 O O . ALA B 1 103 ? 16.873 13.252 24.218 1.00 11.06 103 ALA B O 1
ATOM 1943 N N . TRP B 1 104 ? 17.871 12.329 26.005 1.00 10.62 104 TRP B N 1
ATOM 1944 C CA . TRP B 1 104 ? 17.595 10.962 25.577 1.00 11.46 104 TRP B CA 1
ATOM 1945 C C . TRP B 1 104 ? 16.110 10.702 25.330 1.00 12.03 104 TRP B C 1
ATOM 1946 O O . TRP B 1 104 ? 15.262 11.122 26.116 1.00 13.25 104 TRP B O 1
ATOM 1957 N N . PRO B 1 105 ? 15.776 9.984 24.243 1.00 12.02 105 PRO B N 1
ATOM 1958 C CA . PRO B 1 105 ? 16.663 9.399 23.231 1.00 12.21 105 PRO B CA 1
ATOM 1959 C C . PRO B 1 105 ? 16.937 10.287 22.012 1.00 13.11 105 PRO B C 1
ATOM 1960 O O . PRO B 1 105 ? 17.582 9.852 21.056 1.00 13.62 105 PRO B O 1
ATOM 1964 N N . GLY B 1 106 ? 16.447 11.520 22.046 1.00 11.77 106 GLY B N 1
ATOM 1965 C CA . GLY B 1 106 ? 16.648 12.426 20.931 1.00 11.99 106 GLY B CA 1
ATOM 1966 C C . GLY B 1 106 ? 18.044 13.014 20.880 1.00 10.42 106 GLY B C 1
ATOM 1967 O O . GLY B 1 106 ? 18.895 12.684 21.710 1.00 9.06 106 GLY B O 1
ATOM 1968 N N . PRO B 1 107 ? 18.314 13.893 19.906 1.00 10.04 107 PRO B N 1
ATOM 1969 C CA . PRO B 1 107 ? 19.635 14.512 19.781 1.00 9.92 107 PRO B CA 1
ATOM 1970 C C . PRO B 1 107 ? 19.868 15.523 20.897 1.00 10.58 107 PRO B C 1
ATOM 1971 O O . PRO B 1 107 ? 18.925 16.087 21.440 1.00 10.03 107 PRO B O 1
ATOM 1975 N N . VAL B 1 108 ? 21.129 15.738 21.244 1.00 11.09 108 VAL B N 1
ATOM 1976 C CA . VAL B 1 108 ? 21.475 16.691 22.289 1.00 11.71 108 VAL B CA 1
ATOM 1977 C C . VAL B 1 108 ? 21.292 18.119 21.791 1.00 12.89 108 VAL B C 1
ATOM 1978 O O . VAL B 1 108 ? 20.860 19.002 22.532 1.00 12.18 108 VAL B O 1
ATOM 1982 N N . TRP B 1 109 ? 21.619 18.330 20.522 1.00 10.62 109 TRP B N 1
ATOM 1983 C CA . TRP B 1 109 ? 21.541 19.644 19.901 1.00 12.33 109 TRP B CA 1
ATOM 1984 C C . TRP B 1 109 ? 20.173 20.301 19.997 1.00 13.04 109 TRP B C 1
ATOM 1985 O O . TRP B 1 109 ? 19.191 19.812 19.437 1.00 13.42 109 TRP B O 1
ATOM 1996 N N . GLY B 1 110 ? 20.131 21.415 20.723 1.00 14.64 110 GLY B N 1
ATOM 1997 C CA . GLY B 1 110 ? 18.898 22.159 20.901 1.00 15.83 110 GLY B CA 1
ATOM 1998 C C . GLY B 1 110 ? 17.974 21.580 21.954 1.00 16.16 110 GLY B C 1
ATOM 1999 O O . GLY B 1 110 ? 16.850 22.053 22.118 1.00 17.37 110 GLY B O 1
ATOM 2000 N N . ASN B 1 111 ? 18.443 20.569 22.679 1.00 16.23 111 ASN B N 1
ATOM 2001 C CA . ASN B 1 111 ? 17.629 19.929 23.708 1.00 17.58 111 ASN B CA 1
ATOM 2002 C C . ASN B 1 111 ? 18.301 19.833 25.074 1.00 18.58 111 ASN B C 1
ATOM 2003 O O . ASN B 1 111 ? 18.018 18.915 25.844 1.00 20.17 111 ASN B O 1
ATOM 2008 N N . THR B 1 112 ? 19.184 20.778 25.381 1.00 20.27 112 THR B N 1
ATOM 2009 C CA . THR B 1 112 ? 19.873 20.774 26.669 1.00 21.21 112 THR B CA 1
ATOM 2010 C C . THR B 1 112 ? 19.239 21.786 27.615 1.00 22.42 112 THR B C 1
ATOM 2011 O O . THR B 1 112 ? 18.434 22.619 27.196 1.00 23.37 112 THR B O 1
ATOM 2015 N N . THR B 1 113 ? 19.610 21.709 28.890 1.00 23.31 113 THR B N 1
ATOM 2016 C CA . THR B 1 113 ? 19.084 22.620 29.901 1.00 23.27 113 THR B CA 1
ATOM 2017 C C . THR B 1 113 ? 19.905 23.904 29.946 1.00 22.99 113 THR B C 1
ATOM 2018 O O . THR B 1 113 ? 19.438 24.936 30.433 1.00 23.97 113 THR B O 1
ATOM 2022 N N . GLY B 1 114 ? 21.131 23.835 29.439 1.00 22.76 114 GLY B N 1
ATOM 2023 C CA . GLY B 1 114 ? 21.996 25.000 29.435 1.00 21.56 114 GLY B CA 1
ATOM 2024 C C . GLY B 1 114 ? 22.849 25.101 30.685 1.00 21.02 114 GLY B C 1
ATOM 2025 O O . GLY B 1 114 ? 23.695 25.987 30.793 1.00 22.62 114 GLY B O 1
ATOM 2026 N N . VAL B 1 115 ? 22.628 24.195 31.632 1.00 19.76 115 VAL B N 1
ATOM 2027 C CA . VAL B 1 115 ? 23.387 24.190 32.880 1.00 19.16 115 VAL B CA 1
ATOM 2028 C C . VAL B 1 115 ? 24.875 23.975 32.619 1.00 18.31 115 VAL B C 1
ATOM 2029 O O . VAL B 1 115 ? 25.262 23.137 31.803 1.00 16.80 115 VAL B O 1
ATOM 2033 N N . ILE B 1 116 ? 25.702 24.742 33.320 1.00 18.98 116 ILE B N 1
ATOM 2034 C CA . ILE B 1 116 ? 27.146 24.652 33.173 1.00 19.41 116 ILE B CA 1
ATOM 2035 C C . ILE B 1 116 ? 27.745 23.757 34.251 1.00 19.13 116 ILE B C 1
ATOM 2036 O O . ILE B 1 116 ? 27.267 23.722 35.384 1.00 18.85 116 ILE B O 1
ATOM 2041 N N . ARG B 1 117 ? 28.799 23.037 33.887 1.00 18.56 117 ARG B N 1
ATOM 2042 C CA . ARG B 1 117 ? 29.478 22.135 34.804 1.00 19.28 117 ARG B CA 1
ATOM 2043 C C . ARG B 1 117 ? 30.166 22.925 35.925 1.00 20.23 117 ARG B C 1
ATOM 2044 O O . ARG B 1 117 ? 30.764 23.975 35.681 1.00 20.07 117 ARG B O 1
ATOM 2052 N N . ALA B 1 118 ? 30.070 22.420 37.153 1.00 19.61 118 ALA B N 1
ATOM 2053 C CA . ALA B 1 118 ? 30.681 23.071 38.310 1.00 20.27 118 ALA B CA 1
ATOM 2054 C C . ALA B 1 118 ? 32.196 23.190 38.150 1.00 19.44 118 ALA B C 1
ATOM 2055 O O . ALA B 1 118 ? 32.835 22.325 37.556 1.00 17.52 118 ALA B O 1
ATOM 2057 N N . GLN B 1 119 ? 32.765 24.257 38.702 1.00 18.03 119 GLN B N 1
ATOM 2058 C CA . GLN B 1 119 ? 34.200 24.508 38.609 1.00 18.05 119 GLN B CA 1
ATOM 2059 C C . GLN B 1 119 ? 35.083 23.324 38.995 1.00 17.11 119 GLN B C 1
ATOM 2060 O O . GLN B 1 119 ? 35.954 22.919 38.226 1.00 14.98 119 GLN B O 1
ATOM 2066 N N . SER B 1 120 ? 34.869 22.768 40.183 1.00 15.35 120 SER B N 1
ATOM 2067 C CA . SER B 1 120 ? 35.676 21.635 40.628 1.00 16.26 120 SER B CA 1
ATOM 2068 C C . SER B 1 120 ? 35.514 20.443 39.685 1.00 15.46 120 SER B C 1
ATOM 2069 O O . SER B 1 120 ? 36.479 19.742 39.385 1.00 15.62 120 SER B O 1
ATOM 2072 N N . SER B 1 121 ? 34.289 20.220 39.222 1.00 15.18 121 SER B N 1
ATOM 2073 C CA . SER B 1 121 ? 34.005 19.119 38.309 1.00 14.28 121 SER B CA 1
ATOM 2074 C C . SER B 1 121 ? 34.665 19.353 36.954 1.00 12.38 121 SER B C 1
ATOM 2075 O O . SER B 1 121 ? 35.229 18.433 36.359 1.00 11.89 121 SER B O 1
ATOM 2078 N N . GLN B 1 122 ? 34.587 20.588 36.469 1.00 12.50 122 GLN B N 1
ATOM 2079 C CA . GLN B 1 122 ? 35.179 20.944 35.184 1.00 11.94 122 GLN B CA 1
ATOM 2080 C C . GLN B 1 122 ? 36.693 20.727 35.192 1.00 11.76 122 GLN B C 1
ATOM 2081 O O . GLN B 1 122 ? 37.248 20.133 34.268 1.00 10.41 122 GLN B O 1
ATOM 2087 N N . THR B 1 123 ? 37.360 21.196 36.241 1.00 11.80 123 THR B N 1
ATOM 2088 C CA . THR B 1 123 ? 38.807 21.051 36.334 1.00 11.59 123 THR B CA 1
ATOM 2089 C C . THR B 1 123 ? 39.232 19.585 36.372 1.00 10.59 123 THR B C 1
ATOM 2090 O O . THR B 1 123 ? 40.188 19.187 35.701 1.00 10.13 123 THR B O 1
ATOM 2094 N N . GLN B 1 124 ? 38.517 18.789 37.160 1.00 10.91 124 GLN B N 1
ATOM 2095 C CA . GLN B 1 124 ? 38.810 17.366 37.291 1.00 11.38 124 GLN B CA 1
ATOM 2096 C C . GLN B 1 124 ? 38.651 16.644 35.953 1.00 10.60 124 GLN B C 1
ATOM 2097 O O . GLN B 1 124 ? 39.503 15.851 35.558 1.00 11.19 124 GLN B O 1
ATOM 2103 N N . LEU B 1 125 ? 37.553 16.926 35.260 1.00 11.00 125 LEU B N 1
ATOM 2104 C CA . LEU B 1 125 ? 37.290 16.298 33.972 1.00 9.16 125 LEU B CA 1
ATOM 2105 C C . LEU B 1 125 ? 38.341 16.685 32.934 1.00 8.44 125 LEU B C 1
ATOM 2106 O O . LEU B 1 125 ? 38.830 15.837 32.184 1.00 9.55 125 LEU B O 1
ATOM 2111 N N . VAL B 1 126 ? 38.692 17.967 32.888 1.00 5.96 126 VAL B N 1
ATOM 2112 C CA . VAL B 1 126 ? 39.688 18.437 31.938 1.00 6.62 126 VAL B CA 1
ATOM 2113 C C . VAL B 1 126 ? 41.028 17.745 32.170 1.00 6.00 126 VAL B C 1
ATOM 2114 O O . VAL B 1 126 ? 41.674 17.302 31.225 1.00 6.05 126 VAL B O 1
ATOM 2118 N N . ASP B 1 127 ? 41.436 17.630 33.432 1.00 8.22 127 ASP B N 1
ATOM 2119 C CA . ASP B 1 127 ? 42.703 16.983 33.750 1.00 7.65 127 ASP B CA 1
ATOM 2120 C C . ASP B 1 127 ? 42.700 15.514 33.341 1.00 6.79 127 ASP B C 1
ATOM 2121 O O . ASP B 1 127 ? 43.690 15.012 32.808 1.00 8.03 127 ASP B O 1
ATOM 2126 N N . LEU B 1 128 ? 41.592 14.826 33.593 1.00 6.79 128 LEU B N 1
ATOM 2127 C CA . LEU B 1 128 ? 41.493 13.423 33.208 1.00 8.39 128 LEU B CA 1
ATOM 2128 C C . LEU B 1 128 ? 41.519 13.301 31.688 1.00 7.21 128 LEU B C 1
ATOM 2129 O O . LEU B 1 128 ? 42.262 12.488 31.133 1.00 8.14 128 LEU B O 1
ATOM 2134 N N . LEU B 1 129 ? 40.714 14.115 31.014 1.00 6.87 129 LEU B N 1
ATOM 2135 C CA . LEU B 1 129 ? 40.667 14.073 29.559 1.00 5.61 129 LEU B CA 1
ATOM 2136 C C . LEU B 1 129 ? 42.033 14.341 28.935 1.00 6.71 129 LEU B C 1
ATOM 2137 O O . LEU B 1 129 ? 42.426 13.664 27.985 1.00 6.40 129 LEU B O 1
ATOM 2142 N N . ARG B 1 130 ? 42.761 15.322 29.460 1.00 6.12 130 ARG B N 1
ATOM 2143 C CA . ARG B 1 130 ? 44.083 15.623 28.924 1.00 6.66 130 ARG B CA 1
ATOM 2144 C C . ARG B 1 130 ? 45.035 14.452 29.145 1.00 6.92 130 ARG B C 1
ATOM 2145 O O . ARG B 1 130 ? 45.878 14.153 28.301 1.00 8.14 130 ARG B O 1
ATOM 2153 N N . ASP B 1 131 ? 44.894 13.780 30.281 1.00 7.41 131 ASP B N 1
ATOM 2154 C CA . ASP B 1 131 ? 45.739 12.634 30.569 1.00 8.50 131 ASP B CA 1
ATOM 2155 C C . ASP B 1 131 ? 45.458 11.518 29.569 1.00 8.78 131 ASP B C 1
ATOM 2156 O O . ASP B 1 131 ? 46.378 10.949 28.984 1.00 10.08 131 ASP B O 1
ATOM 2161 N N . LYS B 1 132 ? 44.180 11.210 29.368 1.00 8.36 132 LYS B N 1
ATOM 2162 C CA . LYS B 1 132 ? 43.812 10.141 28.446 1.00 7.87 132 LYS B CA 1
ATOM 2163 C C . LYS B 1 132 ? 44.111 10.493 26.996 1.00 8.71 132 LYS B C 1
ATOM 2164 O O . LYS B 1 132 ? 44.485 9.623 26.209 1.00 8.77 132 LYS B O 1
ATOM 2170 N N . LEU B 1 133 ? 43.959 11.765 26.640 1.00 7.57 133 LEU B N 1
ATOM 2171 C CA . LEU B 1 133 ? 44.259 12.194 25.280 1.00 8.07 133 LEU B CA 1
ATOM 2172 C C . LEU B 1 133 ? 45.757 12.078 25.029 1.00 8.64 133 LEU B C 1
ATOM 2173 O O . LEU B 1 133 ? 46.187 11.818 23.905 1.00 7.72 133 LEU B O 1
ATOM 2178 N N . SER B 1 134 ? 46.551 12.260 26.081 1.00 9.11 134 SER B N 1
ATOM 2179 C CA . SER B 1 134 ? 48.001 12.180 25.953 1.00 11.50 134 SER B CA 1
ATOM 2180 C C . SER B 1 134 ? 48.444 10.765 25.595 1.00 12.35 134 SER B C 1
ATOM 2181 O O . SER B 1 134 ? 49.572 10.558 25.148 1.00 14.17 134 SER B O 1
ATOM 2184 N N . ASN B 1 135 ? 47.555 9.793 25.781 1.00 12.69 135 ASN B N 1
ATOM 2185 C CA . ASN B 1 135 ? 47.887 8.415 25.451 1.00 13.84 135 ASN B CA 1
ATOM 2186 C C . ASN B 1 135 ? 47.626 8.152 23.974 1.00 14.98 135 ASN B C 1
ATOM 2187 O O . ASN B 1 135 ? 47.910 7.066 23.470 1.00 16.03 135 ASN B O 1
ATOM 2192 N N . ILE B 1 136 ? 47.084 9.155 23.286 1.00 14.49 136 ILE B N 1
ATOM 2193 C CA . ILE B 1 136 ? 46.810 9.052 21.855 1.00 14.25 136 ILE B CA 1
ATOM 2194 C C . ILE B 1 136 ? 47.989 9.661 21.103 1.00 15.29 136 ILE B C 1
ATOM 2195 O O . ILE B 1 136 ? 48.418 10.777 21.397 1.00 14.42 136 ILE B O 1
ATOM 2200 N N . SER B 1 137 ? 48.510 8.924 20.129 1.00 16.43 137 SER B N 1
ATOM 2201 C CA . SER B 1 137 ? 49.652 9.382 19.349 1.00 16.35 137 SER B CA 1
ATOM 2202 C C . SER B 1 137 ? 49.488 10.780 18.753 1.00 14.53 137 SER B C 1
ATOM 2203 O O . SER B 1 137 ? 48.481 11.087 18.111 1.00 15.75 137 SER B O 1
ATOM 2206 N N . GLY B 1 138 ? 50.489 11.624 18.982 1.00 13.72 138 GLY B N 1
ATOM 2207 C CA . GLY B 1 138 ? 50.478 12.970 18.442 1.00 12.34 138 GLY B CA 1
ATOM 2208 C C . GLY B 1 138 ? 49.791 14.053 19.248 1.00 11.76 138 GLY B C 1
ATOM 2209 O O . GLY B 1 138 ? 49.840 15.219 18.867 1.00 14.12 138 GLY B O 1
ATOM 2210 N N . PHE B 1 139 ? 49.148 13.696 20.354 1.00 12.31 139 PHE B N 1
ATOM 2211 C CA . PHE B 1 139 ? 48.472 14.710 21.151 1.00 12.45 139 PHE B CA 1
ATOM 2212 C C . PHE B 1 139 ? 49.456 15.657 21.833 1.00 13.30 139 PHE B C 1
ATOM 2213 O O . PHE B 1 139 ? 50.493 15.231 22.342 1.00 13.64 139 PHE B O 1
ATOM 2221 N N . LYS B 1 140 ? 49.116 16.941 21.838 1.00 13.08 140 LYS B N 1
ATOM 2222 C CA . LYS B 1 140 ? 49.929 17.971 22.480 1.00 15.82 140 LYS B CA 1
ATOM 2223 C C . LYS B 1 140 ? 48.989 18.907 23.230 1.00 17.40 140 LYS B C 1
ATOM 2224 O O . LYS B 1 140 ? 48.029 19.419 22.657 1.00 15.45 140 LYS B O 1
ATOM 2230 N N . ARG B 1 141 ? 49.258 19.128 24.511 1.00 21.26 141 ARG B N 1
ATOM 2231 C CA . ARG B 1 141 ? 48.412 20.008 25.310 1.00 25.27 141 ARG B CA 1
ATOM 2232 C C . ARG B 1 141 ? 48.876 21.455 25.217 1.00 25.98 141 ARG B C 1
ATOM 2233 O O . ARG B 1 141 ? 49.835 21.717 24.462 1.00 27.33 141 ARG B O 1
#

B-factor: mean 13.68, std 8.32, range [4.16, 65.74]